Protein AF-A0A9E5YVX5-F1 (afdb_monomer_lite)

Sequence (293 aa):
MPQLGLFAGSRVVYAFWTSSELSGVKEMNTQAKPEKSDAITRHRTGGRAGRIQSKQDCDANSAVMTGVSGGTYTPLSQRDMARIHETALDVLENIGMADPVPRLLEAALEKGCTLSDKGRLLFPRALVEDCIAGTPKTTHHLSRDKSWDIELSGKRVYFDPGGEAVSTLDIGANTYRPSTLVDLYDFARLTDNLGHLDTFGKVVVPTDVPDLRAHDINTAYASLAGTRKHVGLGFMDFRYMDDALEMVHILAGGEKAYRDHPFCSSGGCPVVSPLTFGEDNTEVCIDAPRFHG

pLDDT: mean 81.84, std 25.99, range [19.09, 98.81]

Structure (mmCIF, N/CA/C/O backbone):
data_AF-A0A9E5YVX5-F1
#
_entry.id   AF-A0A9E5YVX5-F1
#
loop_
_atom_site.group_PDB
_atom_site.id
_atom_site.type_symbol
_atom_site.label_atom_id
_atom_site.label_alt_id
_atom_site.label_comp_id
_atom_site.label_asym_id
_atom_site.label_entity_id
_atom_site.label_seq_id
_atom_site.pdbx_PDB_ins_code
_atom_site.Cartn_x
_atom_site.Cartn_y
_atom_site.Cartn_z
_atom_site.occupancy
_atom_site.B_iso_or_equiv
_atom_site.auth_seq_id
_atom_site.auth_comp_id
_atom_site.auth_asym_id
_atom_site.auth_atom_id
_atom_site.pdbx_PDB_model_num
ATOM 1 N N . MET A 1 1 ? -20.941 12.510 -9.226 1.00 19.09 1 MET A N 1
ATOM 2 C CA . MET A 1 1 ? -20.549 12.553 -7.803 1.00 19.09 1 MET A CA 1
ATOM 3 C C . MET A 1 1 ? -19.876 11.231 -7.483 1.00 19.09 1 MET A C 1
ATOM 5 O O . MET A 1 1 ? -20.589 10.236 -7.425 1.00 19.09 1 MET A O 1
ATOM 9 N N . PRO A 1 2 ? -18.540 11.166 -7.398 1.00 21.61 2 PRO A N 1
ATOM 10 C CA . PRO A 1 2 ? -17.876 9.937 -6.998 1.00 21.61 2 PRO A CA 1
ATOM 11 C C . PRO A 1 2 ? -18.003 9.781 -5.478 1.00 21.61 2 PRO A C 1
ATOM 13 O O . PRO A 1 2 ? -17.755 10.721 -4.727 1.00 21.61 2 PRO A O 1
ATOM 16 N N . GLN A 1 3 ? -18.467 8.614 -5.034 1.00 20.52 3 GLN A N 1
ATOM 17 C CA . GLN A 1 3 ? -18.511 8.246 -3.623 1.00 20.52 3 GLN A CA 1
ATOM 18 C C . GLN A 1 3 ? -17.070 8.038 -3.136 1.00 20.52 3 GLN A C 1
ATOM 20 O O . GLN A 1 3 ? -16.369 7.185 -3.678 1.00 20.52 3 GLN A O 1
ATOM 25 N N . LEU A 1 4 ? -16.626 8.793 -2.124 1.00 22.00 4 LEU A N 1
ATOM 26 C CA . LEU A 1 4 ? -15.427 8.447 -1.356 1.00 22.00 4 LEU A CA 1
ATOM 27 C C . LEU A 1 4 ? -15.713 7.131 -0.613 1.00 22.00 4 LEU A C 1
ATOM 29 O O . LEU A 1 4 ? -16.347 7.118 0.443 1.00 22.00 4 LEU A O 1
ATOM 33 N N . GLY A 1 5 ? -15.311 6.011 -1.208 1.00 22.14 5 GLY A N 1
ATOM 34 C CA . GLY A 1 5 ? -15.207 4.731 -0.522 1.00 22.14 5 GLY A CA 1
ATOM 35 C C . GLY A 1 5 ? -13.835 4.646 0.130 1.00 22.14 5 GLY A C 1
ATOM 36 O O . GLY A 1 5 ? -12.833 4.576 -0.578 1.00 22.14 5 GLY A O 1
ATOM 37 N N . LEU A 1 6 ? -13.772 4.653 1.464 1.00 23.53 6 LEU A N 1
ATOM 38 C CA . LEU A 1 6 ? -12.582 4.189 2.174 1.00 23.53 6 LEU A CA 1
ATOM 39 C C . LEU A 1 6 ? -12.448 2.685 1.896 1.00 23.53 6 LEU A C 1
ATOM 41 O O . LEU A 1 6 ? -13.109 1.861 2.526 1.00 23.53 6 LEU A O 1
ATOM 45 N N . PHE A 1 7 ? -11.620 2.323 0.920 1.00 25.19 7 PHE A N 1
ATOM 46 C CA . PHE A 1 7 ? -11.255 0.935 0.672 1.00 25.19 7 PHE A CA 1
ATOM 47 C C . PHE A 1 7 ? -10.137 0.546 1.640 1.00 25.19 7 PHE A C 1
ATOM 49 O O . PHE A 1 7 ? -8.960 0.803 1.400 1.00 25.19 7 PHE A O 1
ATOM 56 N N . ALA A 1 8 ? -10.514 -0.072 2.761 1.00 24.83 8 ALA A N 1
ATOM 57 C CA . ALA A 1 8 ? -9.574 -0.823 3.580 1.00 24.83 8 ALA A CA 1
ATOM 58 C C . ALA A 1 8 ? -9.094 -2.033 2.763 1.00 24.83 8 ALA A C 1
ATOM 60 O O . ALA A 1 8 ? -9.899 -2.844 2.300 1.00 24.83 8 ALA A O 1
ATOM 61 N N . GLY A 1 9 ? -7.782 -2.092 2.532 1.00 28.11 9 GLY A N 1
ATOM 62 C CA . GLY A 1 9 ? -7.134 -3.061 1.661 1.00 28.11 9 GLY A CA 1
ATOM 63 C C . GLY A 1 9 ? -7.509 -4.513 1.958 1.00 28.11 9 GLY A C 1
ATOM 64 O O . GLY A 1 9 ? -7.725 -4.929 3.098 1.00 28.11 9 GLY A O 1
ATOM 65 N N . SER A 1 10 ? -7.556 -5.290 0.879 1.00 25.66 10 SER A N 1
ATOM 66 C CA . SER A 1 10 ? -7.527 -6.749 0.857 1.00 25.66 10 SER A CA 1
ATOM 67 C C . SER A 1 10 ? -6.533 -7.318 1.871 1.00 25.66 10 SER A C 1
ATOM 69 O O . SER A 1 10 ? -5.520 -6.697 2.175 1.00 25.66 10 SER A O 1
ATOM 71 N N . ARG A 1 11 ? -6.807 -8.535 2.364 1.00 24.36 11 ARG A N 1
ATOM 72 C CA . ARG A 1 11 ? -5.899 -9.341 3.199 1.00 24.36 11 ARG A CA 1
ATOM 73 C C . ARG A 1 11 ? -4.590 -9.655 2.453 1.00 24.36 11 ARG A C 1
ATOM 75 O O . ARG A 1 11 ? -4.365 -10.786 2.042 1.00 24.36 11 ARG A O 1
ATOM 82 N N . VAL A 1 12 ? -3.739 -8.656 2.281 1.00 28.70 12 VAL A N 1
ATOM 83 C CA . VAL A 1 12 ? -2.342 -8.774 1.888 1.00 28.70 12 VAL A CA 1
ATOM 84 C C . VAL A 1 12 ? -1.567 -8.518 3.168 1.00 28.70 12 VAL A C 1
ATOM 86 O O . VAL A 1 12 ? -1.520 -7.403 3.683 1.00 28.70 12 VAL A O 1
ATOM 89 N N . VAL A 1 13 ? -1.043 -9.588 3.756 1.00 23.39 13 VAL A N 1
ATOM 90 C CA . VAL A 1 13 ? -0.113 -9.465 4.876 1.00 23.39 13 VAL A CA 1
ATOM 91 C C . VAL A 1 13 ? 1.223 -9.048 4.272 1.00 23.39 13 VAL A C 1
ATOM 93 O O . VAL A 1 13 ? 1.969 -9.897 3.796 1.00 23.39 13 VAL A O 1
ATOM 96 N N . TYR A 1 14 ? 1.521 -7.749 4.282 1.00 25.89 14 TYR A N 1
ATOM 97 C CA . TYR A 1 14 ? 2.887 -7.276 4.081 1.00 25.89 14 TYR A CA 1
ATOM 98 C C . TYR A 1 14 ? 3.702 -7.655 5.320 1.00 25.89 14 TYR A C 1
ATOM 100 O O . TYR A 1 14 ? 3.587 -7.037 6.380 1.00 25.89 14 TYR A O 1
ATOM 108 N N . ALA A 1 15 ? 4.498 -8.716 5.213 1.00 21.67 15 ALA A N 1
ATOM 109 C CA . ALA A 1 15 ? 5.495 -9.039 6.220 1.00 21.67 15 ALA A CA 1
ATOM 110 C C . ALA A 1 15 ? 6.710 -8.121 6.013 1.00 21.67 15 ALA A C 1
ATOM 112 O O . ALA A 1 15 ? 7.592 -8.416 5.213 1.00 21.67 15 ALA A O 1
ATOM 113 N N . PHE A 1 16 ? 6.755 -6.993 6.725 1.00 21.88 16 PHE A N 1
ATOM 114 C CA . PHE A 1 16 ? 7.958 -6.166 6.801 1.00 21.88 16 PHE A CA 1
ATOM 115 C C . PHE A 1 16 ? 8.970 -6.833 7.735 1.00 21.88 16 PHE A C 1
ATOM 117 O O . PHE A 1 16 ? 8.720 -6.992 8.930 1.00 21.88 16 PHE A O 1
ATOM 124 N N . TRP A 1 17 ? 10.120 -7.231 7.192 1.00 19.39 17 TRP A N 1
ATOM 125 C CA . TRP A 1 17 ? 11.250 -7.708 7.982 1.00 19.39 17 TRP A CA 1
ATOM 126 C C . TRP A 1 17 ? 12.152 -6.515 8.311 1.00 19.39 17 TRP A C 1
ATOM 128 O O . TRP A 1 17 ? 12.920 -6.051 7.469 1.00 19.39 17 TRP A O 1
ATOM 138 N N . THR A 1 18 ? 12.048 -5.972 9.526 1.00 21.78 18 THR A N 1
ATOM 139 C CA . THR A 1 18 ? 13.030 -4.998 10.018 1.00 21.78 18 THR A CA 1
ATOM 140 C C . THR A 1 18 ? 14.312 -5.751 10.356 1.00 21.78 18 THR A C 1
ATOM 142 O O . THR A 1 18 ? 14.346 -6.528 11.309 1.00 21.78 18 THR A O 1
ATOM 145 N N . SER A 1 19 ? 15.363 -5.542 9.562 1.00 21.69 19 SER A N 1
ATOM 146 C CA . SER A 1 19 ? 16.683 -6.129 9.791 1.00 21.69 19 SER A CA 1
ATOM 147 C C . SER A 1 19 ? 17.336 -5.531 11.042 1.00 21.69 19 SER A C 1
ATOM 149 O O . SER A 1 19 ? 18.121 -4.588 10.965 1.00 21.69 19 SER A O 1
ATOM 151 N N . SER A 1 20 ? 17.065 -6.121 12.199 1.00 26.39 20 SER A N 1
ATOM 152 C CA . SER A 1 20 ? 17.985 -6.112 13.332 1.00 26.39 20 SER A CA 1
ATOM 153 C C . SER A 1 20 ? 18.149 -7.555 13.787 1.00 26.39 20 SER A C 1
ATOM 155 O O . SER A 1 20 ? 17.158 -8.176 14.149 1.00 26.39 20 SER A O 1
ATOM 157 N N . GLU A 1 21 ? 19.392 -8.045 13.779 1.00 29.61 21 GLU A N 1
ATOM 158 C CA . GLU A 1 21 ? 19.837 -9.382 14.221 1.00 29.61 21 GLU A CA 1
ATOM 159 C C . GLU A 1 21 ? 19.948 -10.473 13.138 1.00 29.61 21 GLU A C 1
ATOM 161 O O . GLU A 1 21 ? 19.198 -11.441 13.099 1.00 29.61 21 GLU A O 1
ATOM 166 N N . LEU A 1 22 ? 21.006 -10.384 12.325 1.00 28.03 22 LEU A N 1
ATOM 167 C CA . LEU A 1 22 ? 21.687 -11.564 11.776 1.00 28.03 22 LEU A CA 1
ATOM 168 C C . LEU A 1 22 ? 23.208 -11.374 11.879 1.00 28.03 22 LEU A C 1
ATOM 170 O O . LEU A 1 22 ? 23.898 -11.102 10.899 1.00 28.03 22 LEU A O 1
ATOM 174 N N . SER A 1 23 ? 23.749 -11.507 13.091 1.00 26.20 23 SER A N 1
ATOM 175 C CA . SER A 1 23 ? 25.177 -11.742 13.311 1.00 26.20 23 SER A CA 1
ATOM 176 C C . SER A 1 23 ? 25.399 -13.232 13.572 1.00 26.20 23 SER A C 1
ATOM 178 O O . SER A 1 23 ? 25.148 -13.740 14.660 1.00 26.20 23 SER A O 1
ATOM 180 N N . GLY A 1 24 ? 25.885 -13.951 12.560 1.00 31.00 24 GLY A N 1
ATOM 181 C CA . GLY A 1 24 ? 26.418 -15.299 12.760 1.00 31.00 24 GLY A CA 1
ATOM 182 C C . GLY A 1 24 ? 26.095 -16.285 11.651 1.00 31.00 24 GLY A C 1
ATOM 183 O O . GLY A 1 24 ? 25.289 -17.188 11.845 1.00 31.00 24 GLY A O 1
ATOM 184 N N . VAL A 1 25 ? 26.805 -16.192 10.527 1.00 28.84 25 VAL A N 1
ATOM 185 C CA . VAL A 1 25 ? 26.984 -17.344 9.636 1.00 28.84 25 VAL A CA 1
ATOM 186 C C . VAL A 1 25 ? 28.482 -17.534 9.423 1.00 28.84 25 VAL A C 1
ATOM 188 O O . VAL A 1 25 ? 29.164 -16.665 8.887 1.00 28.84 25 VAL A O 1
ATOM 191 N N . LYS A 1 26 ? 29.000 -18.656 9.937 1.00 27.27 26 LYS A N 1
ATOM 192 C CA . LYS A 1 26 ? 30.384 -19.108 9.753 1.00 27.27 26 LYS A CA 1
ATOM 193 C C . LYS A 1 26 ? 30.562 -19.691 8.352 1.00 27.27 26 LYS A C 1
ATOM 195 O O . LYS A 1 26 ? 29.702 -20.416 7.861 1.00 27.27 26 LYS A O 1
ATOM 200 N N . GLU A 1 27 ? 31.715 -19.381 7.774 1.00 27.88 27 GLU A N 1
ATOM 201 C CA . GLU A 1 27 ? 32.210 -19.828 6.474 1.00 27.88 27 GLU A CA 1
ATOM 202 C C . GLU A 1 27 ? 32.173 -21.353 6.308 1.00 27.88 27 GLU A C 1
ATOM 204 O O . GLU A 1 27 ? 32.596 -22.105 7.189 1.00 27.88 27 GLU A O 1
ATOM 209 N N . MET A 1 28 ? 31.760 -21.805 5.122 1.00 26.36 28 MET A N 1
ATOM 210 C CA . MET A 1 28 ? 32.016 -23.160 4.646 1.00 26.36 28 MET A CA 1
ATOM 211 C C . MET A 1 28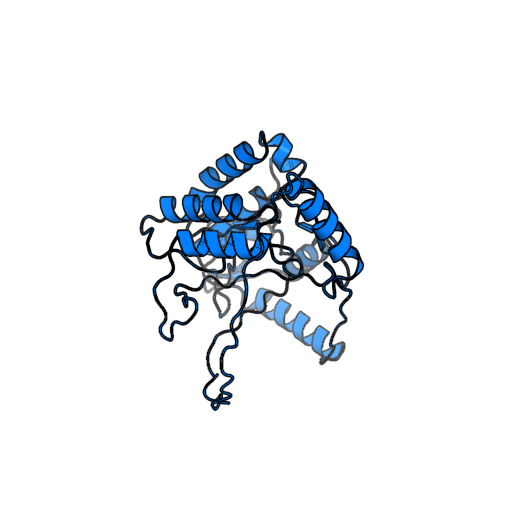 ? 32.733 -23.064 3.300 1.00 26.36 28 MET A C 1
ATOM 213 O O . MET A 1 28 ? 32.173 -22.652 2.289 1.00 26.36 28 MET A O 1
ATOM 217 N N . ASN A 1 29 ? 34.025 -23.375 3.341 1.00 26.88 29 ASN A N 1
ATOM 218 C CA . ASN A 1 29 ? 34.953 -23.334 2.223 1.00 26.88 29 ASN A CA 1
ATOM 219 C C . ASN A 1 29 ? 34.848 -24.648 1.436 1.00 26.88 29 ASN A C 1
ATOM 221 O O . ASN A 1 29 ? 34.918 -25.729 2.026 1.00 26.88 29 ASN A O 1
ATOM 225 N N . THR A 1 30 ? 34.705 -24.597 0.113 1.00 32.03 30 THR A N 1
ATOM 226 C CA . THR A 1 30 ? 34.955 -25.776 -0.728 1.00 32.03 30 THR A CA 1
ATOM 227 C C . THR A 1 30 ? 35.516 -25.345 -2.075 1.00 32.03 30 THR A C 1
ATOM 229 O O . THR A 1 30 ? 34.842 -24.736 -2.899 1.00 32.03 30 THR A O 1
ATOM 232 N N . GLN A 1 31 ? 36.796 -25.655 -2.271 1.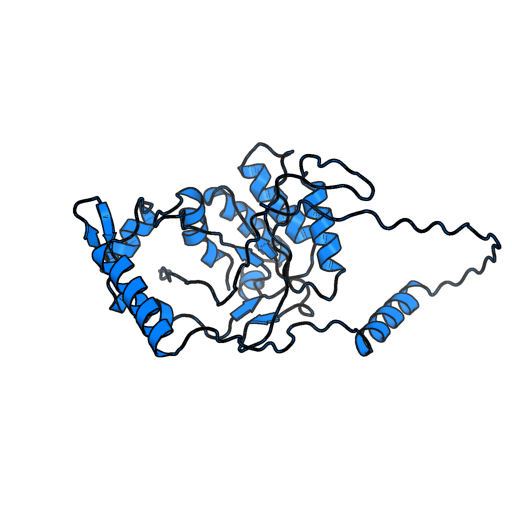00 24.47 31 GLN A N 1
ATOM 233 C CA . GLN A 1 31 ? 37.507 -25.512 -3.534 1.00 24.47 31 GLN A CA 1
ATOM 234 C C . GLN A 1 31 ? 37.087 -26.623 -4.503 1.00 24.47 31 GLN A C 1
ATOM 236 O O . GLN A 1 31 ? 37.127 -27.799 -4.144 1.00 24.47 31 GLN A O 1
ATOM 241 N N . ALA A 1 32 ? 36.805 -26.269 -5.757 1.00 29.42 32 ALA A N 1
ATOM 242 C CA . ALA A 1 32 ? 36.850 -27.199 -6.882 1.00 29.42 32 ALA A CA 1
ATOM 243 C C . ALA A 1 32 ? 37.537 -26.526 -8.085 1.00 29.42 32 ALA A C 1
ATOM 245 O O . ALA A 1 32 ? 37.240 -25.385 -8.433 1.00 29.42 32 ALA A O 1
ATOM 246 N N . LYS A 1 33 ? 38.522 -27.230 -8.658 1.00 29.02 33 LYS A N 1
ATOM 247 C CA . LYS A 1 33 ? 39.377 -26.821 -9.789 1.00 29.02 33 LYS A CA 1
ATOM 248 C C . LYS A 1 33 ? 38.624 -26.872 -11.135 1.00 29.02 33 LYS A C 1
ATOM 250 O O . LYS A 1 33 ? 37.672 -27.638 -11.243 1.00 29.02 33 LYS A O 1
ATOM 255 N N . PRO A 1 34 ? 39.077 -26.139 -12.174 1.00 28.97 34 PRO A N 1
ATOM 256 C CA . PRO A 1 34 ? 38.427 -26.131 -13.481 1.00 28.97 34 PRO A CA 1
ATOM 257 C C . PRO A 1 34 ? 38.975 -27.229 -14.409 1.00 28.97 34 PRO A C 1
ATOM 259 O O . PRO A 1 34 ? 40.187 -27.442 -14.473 1.00 28.97 34 PRO A O 1
ATOM 262 N N . GLU A 1 35 ? 38.097 -27.854 -15.194 1.00 27.44 35 GLU A N 1
ATOM 263 C CA . GLU A 1 35 ? 38.457 -28.632 -16.389 1.00 27.44 35 GLU A CA 1
ATOM 264 C C . GLU A 1 35 ? 38.043 -27.882 -17.667 1.00 27.44 35 GLU A C 1
ATOM 266 O O . GLU A 1 35 ? 37.037 -27.173 -17.704 1.00 27.44 35 GLU A O 1
ATOM 271 N N . LYS A 1 36 ? 38.879 -28.003 -18.705 1.00 27.23 36 LYS A N 1
ATOM 272 C CA . LYS A 1 36 ? 38.753 -27.384 -20.037 1.00 27.23 36 LYS A CA 1
ATOM 273 C C . LYS A 1 36 ? 38.253 -28.396 -21.083 1.00 27.23 36 LYS A C 1
ATOM 275 O O . LYS A 1 36 ? 38.370 -29.598 -20.873 1.00 27.23 36 LYS A O 1
ATOM 280 N N . SER A 1 37 ? 37.910 -27.847 -22.258 1.00 26.80 37 SER A N 1
ATOM 281 C CA . SER A 1 37 ? 37.695 -28.457 -23.597 1.00 26.80 37 SER A CA 1
ATOM 282 C C . SER A 1 37 ? 36.215 -28.617 -23.979 1.00 26.80 37 SER A C 1
ATOM 284 O O . SER A 1 37 ? 35.388 -28.900 -23.124 1.00 26.80 37 SER A O 1
ATOM 286 N N . ASP A 1 38 ? 35.756 -28.417 -25.216 1.00 27.92 38 ASP A N 1
ATOM 287 C CA . ASP A 1 38 ? 36.354 -27.912 -26.458 1.00 27.92 38 ASP A CA 1
ATOM 288 C C . ASP A 1 38 ? 35.229 -27.336 -27.343 1.00 27.92 38 ASP A C 1
ATOM 290 O O . ASP A 1 38 ? 34.051 -27.670 -27.196 1.00 27.92 38 ASP A O 1
ATOM 294 N N . ALA A 1 39 ? 35.594 -26.451 -28.270 1.00 32.28 39 ALA A N 1
ATOM 295 C CA . ALA A 1 39 ? 34.682 -25.794 -29.200 1.00 32.28 39 ALA A CA 1
ATOM 296 C C . ALA A 1 39 ? 34.162 -26.740 -30.300 1.00 32.28 39 ALA A C 1
ATOM 298 O O . ALA A 1 39 ? 34.948 -27.393 -30.982 1.00 32.28 39 ALA A O 1
ATOM 299 N N . ILE A 1 40 ? 32.847 -26.714 -30.566 1.00 31.08 40 ILE A N 1
ATOM 300 C CA . ILE A 1 40 ? 32.258 -27.183 -31.832 1.00 31.08 40 ILE A CA 1
ATOM 301 C C . ILE A 1 40 ? 31.212 -26.171 -32.315 1.00 31.08 40 ILE A C 1
ATOM 303 O O . ILE A 1 40 ? 30.155 -25.979 -31.714 1.00 31.08 40 ILE A O 1
ATOM 307 N N . THR A 1 41 ? 31.504 -25.540 -33.448 1.00 36.75 41 THR A N 1
ATOM 308 C CA . THR A 1 41 ? 30.610 -24.686 -34.234 1.00 36.75 41 THR A CA 1
ATOM 309 C C . THR A 1 41 ? 29.521 -25.510 -34.924 1.00 36.75 41 THR A C 1
ATOM 311 O O . THR A 1 41 ? 29.816 -26.412 -35.705 1.00 36.75 41 THR A O 1
ATOM 314 N N . ARG A 1 42 ? 28.244 -25.151 -34.726 1.00 32.59 42 ARG A N 1
ATOM 315 C CA . ARG A 1 42 ? 27.145 -25.498 -35.648 1.00 32.59 42 ARG A CA 1
ATOM 316 C C . ARG A 1 42 ? 26.157 -24.339 -35.773 1.00 32.59 42 ARG A C 1
ATOM 318 O O . ARG A 1 42 ? 25.423 -24.020 -34.843 1.00 32.59 42 ARG A O 1
ATOM 325 N N . HIS A 1 43 ? 26.119 -23.741 -36.959 1.00 40.06 43 HIS A N 1
ATOM 326 C CA . HIS A 1 43 ? 25.080 -22.805 -37.380 1.00 40.06 43 HIS A CA 1
ATOM 327 C C . HIS A 1 43 ? 23.739 -23.558 -37.498 1.00 40.06 43 HIS A C 1
ATOM 329 O O . HIS A 1 43 ? 23.610 -24.450 -38.334 1.00 40.06 43 HIS A O 1
ATOM 335 N N . ARG A 1 44 ? 22.731 -23.210 -36.685 1.00 43.12 44 ARG A N 1
ATOM 336 C CA . ARG A 1 44 ? 21.320 -23.581 -36.915 1.00 43.12 44 ARG A CA 1
ATOM 337 C C . ARG A 1 44 ? 20.422 -22.366 -36.704 1.00 43.12 44 ARG A C 1
ATOM 339 O O . ARG A 1 44 ? 20.168 -21.928 -35.584 1.00 43.12 44 ARG A O 1
ATOM 346 N N . THR A 1 45 ? 19.924 -21.834 -37.812 1.00 44.53 45 THR A N 1
ATOM 347 C CA . THR A 1 45 ? 18.773 -20.935 -37.883 1.00 44.53 45 THR A CA 1
ATOM 348 C C . THR A 1 45 ? 17.532 -21.704 -37.414 1.00 44.53 45 THR A C 1
ATOM 350 O O . THR A 1 45 ? 17.017 -22.574 -38.103 1.00 44.53 45 THR A O 1
ATOM 353 N N . GLY A 1 46 ? 17.107 -21.445 -36.177 1.00 50.56 46 GLY A N 1
ATOM 354 C CA . GLY A 1 46 ? 15.956 -22.105 -35.535 1.00 50.56 46 GLY A CA 1
ATOM 355 C C . GLY A 1 46 ? 15.797 -21.808 -34.036 1.00 50.56 46 GLY A C 1
ATOM 356 O O . GLY A 1 46 ? 14.793 -22.169 -33.428 1.00 50.56 46 GLY A O 1
ATOM 357 N N . GLY A 1 47 ? 16.763 -21.109 -33.426 1.00 55.78 47 GLY A N 1
ATOM 358 C CA . GLY A 1 47 ? 16.845 -20.939 -31.972 1.00 55.78 47 GLY A CA 1
ATOM 359 C C . GLY A 1 47 ? 15.726 -20.129 -31.312 1.00 55.78 47 GLY A C 1
ATOM 360 O O . GLY A 1 47 ? 15.524 -20.287 -30.115 1.00 55.78 47 GLY A O 1
ATOM 361 N N . ARG A 1 48 ? 14.980 -19.280 -32.036 1.00 54.78 48 ARG A N 1
ATOM 362 C CA . ARG A 1 48 ? 13.892 -18.497 -31.417 1.00 54.78 48 ARG A CA 1
ATOM 363 C C . ARG A 1 48 ? 12.644 -19.346 -31.185 1.00 54.78 48 ARG A C 1
ATOM 365 O O . ARG A 1 48 ? 12.151 -19.369 -30.067 1.00 54.78 48 ARG A O 1
ATOM 372 N N . ALA A 1 49 ? 12.198 -20.088 -32.198 1.00 55.06 49 ALA A N 1
ATOM 373 C CA . ALA A 1 49 ? 11.074 -21.015 -32.067 1.00 55.06 49 ALA A CA 1
ATOM 374 C C . ALA A 1 49 ? 11.403 -22.155 -31.088 1.00 55.06 49 ALA A C 1
ATOM 376 O O . ALA A 1 49 ? 10.604 -22.449 -30.209 1.00 55.06 49 ALA A O 1
ATOM 377 N N . GLY A 1 50 ? 12.624 -22.703 -31.153 1.00 50.62 50 GLY A N 1
ATOM 378 C CA . GLY A 1 50 ? 13.082 -23.725 -30.205 1.00 50.62 50 GLY A CA 1
ATOM 379 C C . GLY A 1 50 ? 13.166 -23.239 -28.753 1.00 50.62 50 GLY A C 1
ATOM 380 O O . GLY A 1 50 ? 12.831 -24.000 -27.855 1.00 50.62 50 GLY A O 1
ATOM 381 N N . ARG A 1 51 ? 13.543 -21.971 -28.508 1.00 57.62 51 ARG A N 1
ATOM 382 C CA . ARG A 1 51 ? 13.528 -21.367 -27.158 1.00 57.62 51 ARG A CA 1
ATOM 383 C C . ARG A 1 51 ? 12.123 -21.066 -26.640 1.00 57.62 51 ARG A C 1
ATOM 385 O O . ARG A 1 51 ? 11.922 -21.076 -25.433 1.00 57.62 51 ARG A O 1
ATOM 392 N N . ILE A 1 52 ? 11.181 -20.752 -27.530 1.00 53.47 52 ILE A N 1
ATOM 393 C CA . ILE A 1 52 ? 9.770 -20.549 -27.168 1.00 53.47 52 ILE A CA 1
ATOM 394 C C . ILE A 1 52 ? 9.145 -21.898 -26.792 1.00 53.47 52 ILE A C 1
ATOM 396 O O . ILE A 1 52 ? 8.541 -21.998 -25.731 1.00 53.47 52 ILE A O 1
ATOM 400 N N . GLN A 1 53 ? 9.391 -22.942 -27.590 1.00 41.62 53 GLN A N 1
ATOM 401 C CA . GLN A 1 53 ? 8.938 -24.306 -27.306 1.00 41.62 53 GLN A CA 1
ATOM 402 C C . GLN A 1 53 ? 9.551 -24.844 -26.003 1.00 41.62 53 GLN A C 1
ATOM 404 O O . GLN A 1 53 ? 8.832 -25.333 -25.144 1.00 41.62 53 GLN A O 1
ATOM 409 N N . SER A 1 54 ? 10.861 -24.661 -25.789 1.00 48.75 54 SER A N 1
ATOM 410 C CA . SER A 1 54 ? 11.517 -25.103 -24.551 1.00 48.75 54 SER A CA 1
ATOM 411 C C . SER A 1 54 ? 11.077 -24.316 -23.313 1.00 48.75 54 SER A C 1
ATOM 413 O O . SER A 1 54 ? 11.188 -24.837 -22.210 1.00 48.75 54 SER A O 1
ATOM 415 N N . LYS A 1 55 ? 10.610 -23.066 -23.480 1.00 48.50 55 LYS A N 1
ATOM 416 C CA . LYS A 1 55 ? 9.977 -22.290 -22.401 1.00 48.50 55 LYS A CA 1
ATOM 417 C C . LYS A 1 55 ? 8.574 -22.808 -22.068 1.00 48.50 55 LYS A C 1
ATOM 419 O O . LYS A 1 55 ? 8.202 -22.806 -20.909 1.00 48.50 55 LYS A O 1
ATOM 424 N N . GLN A 1 56 ? 7.816 -23.271 -23.060 1.00 43.28 56 GLN A N 1
ATOM 425 C CA . GLN A 1 56 ? 6.504 -23.883 -22.826 1.00 43.28 56 GLN A CA 1
ATOM 426 C C . GLN A 1 56 ? 6.624 -25.285 -22.209 1.00 43.28 56 GLN A C 1
ATOM 428 O O . GLN A 1 56 ? 5.830 -25.647 -21.348 1.00 43.28 56 GLN A O 1
ATOM 433 N N . ASP A 1 57 ? 7.649 -26.055 -22.585 1.00 37.22 57 ASP A N 1
ATOM 434 C CA . ASP A 1 57 ? 7.871 -27.398 -22.036 1.00 37.22 57 ASP A CA 1
ATOM 435 C C . ASP A 1 57 ? 8.438 -27.378 -20.600 1.00 37.22 57 ASP A C 1
ATOM 437 O O . ASP A 1 57 ? 8.239 -28.338 -19.854 1.00 37.22 57 ASP A O 1
ATOM 441 N N . CYS A 1 58 ? 9.105 -26.296 -20.164 1.00 42.41 58 CYS A N 1
ATOM 442 C CA . CYS A 1 58 ? 9.533 -26.162 -18.764 1.00 42.41 58 CYS A CA 1
ATOM 443 C C . CYS A 1 58 ? 8.394 -25.795 -17.795 1.00 42.41 58 CYS A C 1
ATOM 445 O O . CYS A 1 58 ? 8.544 -26.023 -16.595 1.00 42.41 58 CYS A O 1
ATOM 447 N N . ASP A 1 59 ? 7.248 -25.320 -18.295 1.00 50.84 59 ASP A N 1
ATOM 448 C CA . ASP A 1 59 ? 6.081 -24.996 -17.461 1.00 50.84 59 ASP A CA 1
ATOM 449 C C . ASP A 1 59 ? 5.350 -26.252 -16.956 1.00 50.84 59 ASP A C 1
ATOM 451 O O . ASP A 1 59 ? 4.792 -26.247 -15.861 1.00 50.84 59 ASP A O 1
ATOM 455 N N . ALA A 1 60 ? 5.406 -27.370 -17.689 1.00 45.66 60 ALA A N 1
ATOM 456 C CA . ALA A 1 60 ? 4.717 -28.609 -17.305 1.00 45.66 60 ALA A CA 1
ATOM 457 C C . ALA A 1 60 ? 5.358 -29.341 -16.107 1.00 45.66 60 ALA A C 1
ATOM 459 O O . ALA A 1 60 ? 4.739 -30.235 -15.532 1.00 45.66 60 ALA A O 1
ATOM 460 N N . ASN A 1 61 ? 6.589 -28.978 -15.733 1.00 47.50 61 ASN A N 1
ATOM 461 C CA . ASN A 1 61 ? 7.344 -29.602 -14.641 1.00 47.50 61 ASN A CA 1
ATOM 462 C C . ASN A 1 61 ? 7.975 -28.557 -13.704 1.00 47.50 61 ASN A C 1
ATOM 464 O O . ASN A 1 61 ? 8.981 -28.821 -13.041 1.00 47.50 61 ASN A O 1
ATOM 468 N N . SER A 1 62 ? 7.411 -27.346 -13.684 1.00 56.38 62 SER A N 1
ATOM 469 C CA . SER A 1 62 ? 7.860 -26.286 -12.793 1.00 56.38 62 SER A CA 1
ATOM 470 C C . SER A 1 62 ? 7.578 -26.690 -11.345 1.00 56.38 62 SER A C 1
ATOM 472 O O . SER A 1 62 ? 6.432 -26.883 -10.947 1.00 56.38 62 SER A O 1
ATOM 474 N N . ALA A 1 63 ? 8.626 -26.771 -10.522 1.00 61.94 63 ALA A N 1
ATOM 475 C CA . ALA A 1 63 ? 8.497 -26.930 -9.069 1.00 61.94 63 ALA A CA 1
ATOM 476 C C . ALA A 1 63 ? 7.815 -25.719 -8.390 1.00 61.94 63 ALA A C 1
ATOM 478 O O . ALA A 1 63 ? 7.610 -25.713 -7.179 1.00 61.94 63 ALA A O 1
ATOM 479 N N . VAL A 1 64 ? 7.498 -24.685 -9.170 1.00 63.72 64 VAL A N 1
ATOM 480 C CA . VAL A 1 64 ? 6.952 -23.402 -8.753 1.00 63.72 64 VAL A CA 1
ATOM 481 C C . VAL A 1 64 ? 5.612 -23.187 -9.449 1.00 63.72 64 VAL A C 1
ATOM 483 O O . VAL A 1 64 ? 5.552 -23.143 -10.677 1.00 63.72 64 VAL A O 1
ATOM 486 N N . MET A 1 65 ? 4.559 -22.997 -8.658 1.00 70.88 65 MET A N 1
ATOM 487 C CA . MET A 1 65 ? 3.213 -22.695 -9.141 1.00 70.88 65 MET A CA 1
ATOM 488 C C . MET A 1 65 ? 2.747 -21.371 -8.537 1.00 70.88 65 MET A C 1
ATOM 490 O O . MET A 1 65 ? 2.979 -21.118 -7.356 1.00 70.88 65 MET A O 1
ATOM 494 N N . THR A 1 66 ? 2.077 -20.544 -9.332 1.00 82.25 66 THR A N 1
ATOM 495 C CA . THR A 1 66 ? 1.441 -19.310 -8.860 1.00 82.25 66 THR A CA 1
ATOM 496 C C . THR A 1 66 ? 0.173 -19.644 -8.070 1.00 82.25 66 THR A C 1
ATOM 498 O O . THR A 1 66 ? -0.529 -20.618 -8.365 1.00 82.25 66 THR A O 1
ATOM 501 N N . GLY A 1 67 ? -0.137 -18.863 -7.031 1.00 83.25 67 GLY A N 1
ATOM 502 C CA . GLY A 1 67 ? -1.390 -19.019 -6.284 1.00 83.25 67 GLY A CA 1
ATOM 503 C C . GLY A 1 67 ? -1.550 -20.368 -5.573 1.00 83.25 67 GLY A C 1
ATOM 504 O O . GLY A 1 67 ? -2.668 -20.900 -5.530 1.00 83.25 67 GLY A O 1
ATOM 505 N N . VAL A 1 68 ? -0.458 -20.936 -5.041 1.00 87.06 68 VAL A N 1
ATOM 506 C CA . VAL A 1 68 ? -0.495 -22.189 -4.266 1.00 87.06 68 VAL A CA 1
ATOM 507 C C . VAL A 1 68 ? -1.475 -22.072 -3.103 1.00 87.06 68 VAL A C 1
ATOM 509 O O . VAL A 1 68 ? -1.569 -21.036 -2.444 1.00 87.06 68 VAL A O 1
ATOM 512 N N . SER A 1 69 ? -2.226 -23.141 -2.835 1.00 88.50 69 SER A N 1
ATOM 513 C CA . SER A 1 69 ? -3.129 -23.151 -1.686 1.00 88.50 69 SER A CA 1
ATOM 514 C C . SER A 1 69 ? -2.317 -23.240 -0.400 1.00 88.50 69 SER A C 1
ATOM 516 O O . SER A 1 69 ? -1.689 -24.260 -0.121 1.00 88.50 69 SER A O 1
ATOM 518 N N . GLY A 1 70 ? -2.377 -22.188 0.404 1.00 87.69 70 GLY A N 1
ATOM 519 C CA . GLY A 1 70 ? -1.829 -22.166 1.748 1.00 87.69 70 GLY A CA 1
ATOM 520 C C . GLY A 1 70 ? -2.754 -22.809 2.783 1.00 87.69 70 GLY A C 1
ATOM 521 O O . GLY A 1 70 ? -3.825 -23.354 2.493 1.00 87.69 70 GLY A O 1
ATOM 522 N N . GLY A 1 71 ? -2.326 -22.695 4.037 1.00 87.31 71 GLY A N 1
ATOM 523 C CA . GLY A 1 71 ? -3.111 -22.999 5.226 1.00 87.31 71 GLY A CA 1
ATOM 524 C C . GLY A 1 71 ? -3.143 -21.801 6.169 1.00 87.31 71 GLY A C 1
ATOM 525 O O . GLY A 1 71 ? -2.550 -20.760 5.901 1.00 87.31 71 GLY A O 1
ATOM 526 N N . THR A 1 72 ? -3.832 -21.950 7.294 1.00 86.06 72 THR A N 1
ATOM 527 C CA . THR A 1 72 ? -3.844 -20.934 8.349 1.00 86.06 72 THR A CA 1
ATOM 528 C C . THR A 1 72 ? -3.205 -21.539 9.584 1.00 86.06 72 THR A C 1
ATOM 530 O O . THR A 1 72 ? -3.714 -22.523 10.116 1.00 86.06 72 THR A O 1
ATOM 533 N N . TYR A 1 73 ? -2.093 -20.965 10.036 1.00 92.25 73 TYR A N 1
ATOM 534 C CA . TYR A 1 73 ? -1.568 -21.256 11.364 1.00 92.25 73 TYR A CA 1
ATOM 535 C C . TYR A 1 73 ? -2.415 -20.496 12.390 1.00 92.25 73 TYR A C 1
ATOM 537 O O . TYR A 1 73 ? -2.557 -19.279 12.292 1.00 92.25 73 TYR A O 1
ATOM 545 N N . THR A 1 74 ? -3.017 -21.208 13.343 1.00 92.56 74 THR A N 1
ATOM 546 C CA . THR A 1 74 ? -3.975 -20.645 14.310 1.00 92.56 74 THR A CA 1
ATOM 547 C C . THR A 1 74 ? -3.425 -20.730 15.738 1.00 92.56 74 THR A C 1
ATOM 549 O O . THR A 1 74 ? -3.848 -21.602 16.499 1.00 92.56 74 THR A O 1
ATOM 552 N N . PRO A 1 75 ? -2.471 -19.860 16.125 1.00 96.25 75 PRO A N 1
ATOM 553 C CA . PRO A 1 75 ? -1.883 -19.883 17.466 1.00 96.25 75 PRO A CA 1
ATOM 554 C C . PRO A 1 75 ? -2.815 -19.317 18.551 1.00 96.25 75 PRO A C 1
ATOM 556 O O . PRO A 1 75 ? -2.554 -19.505 19.734 1.00 96.25 75 PRO A O 1
ATOM 559 N N . LEU A 1 76 ? -3.886 -18.616 18.163 1.00 97.25 76 LEU A N 1
ATOM 560 C CA . LEU A 1 76 ? -4.830 -17.963 19.070 1.00 97.25 76 LEU A CA 1
ATOM 561 C C . LEU A 1 76 ? -6.170 -18.697 19.100 1.00 97.25 76 LEU A C 1
ATOM 563 O O . LEU A 1 76 ? -6.661 -19.172 18.073 1.00 97.25 76 LEU A O 1
ATOM 567 N N . SER A 1 77 ? -6.791 -18.743 20.280 1.00 97.44 77 SER A N 1
ATOM 568 C CA . SER A 1 77 ? -8.153 -19.255 20.423 1.00 97.44 77 SER A CA 1
ATOM 569 C C . SER A 1 77 ? -9.181 -18.267 19.853 1.00 97.44 77 SER A C 1
ATOM 571 O O . SER A 1 77 ? -8.924 -17.067 19.753 1.00 97.44 77 SER A O 1
ATOM 573 N N . GLN A 1 78 ? -10.392 -18.744 19.544 1.00 97.06 78 GLN A N 1
ATOM 574 C CA . GLN A 1 78 ? -11.504 -17.869 19.132 1.00 97.06 78 GLN A CA 1
ATOM 575 C C . GLN A 1 78 ? -11.815 -16.794 20.184 1.00 97.06 78 GLN A C 1
ATOM 577 O O . GLN A 1 78 ? -12.118 -15.654 19.843 1.00 97.06 78 GLN A O 1
ATOM 582 N N . ARG A 1 79 ? -11.676 -17.139 21.471 1.00 98.06 79 ARG A N 1
ATOM 583 C CA . ARG A 1 79 ? -11.851 -16.197 22.580 1.00 98.06 79 ARG A CA 1
ATOM 584 C C . ARG A 1 79 ? -10.797 -15.092 22.550 1.00 98.06 79 ARG A C 1
ATOM 586 O O . ARG A 1 79 ? -11.138 -13.937 22.783 1.00 98.06 79 ARG A O 1
ATOM 593 N N . ASP A 1 80 ? -9.538 -15.428 22.284 1.00 98.25 80 ASP A N 1
ATOM 594 C CA . ASP A 1 80 ? -8.462 -14.432 22.236 1.00 98.25 80 ASP A CA 1
ATOM 595 C C . ASP A 1 80 ? -8.599 -13.526 21.014 1.00 98.25 80 ASP A C 1
ATOM 597 O O . ASP A 1 80 ? -8.444 -12.315 21.141 1.00 98.25 80 ASP A O 1
ATOM 601 N N . MET A 1 81 ? -8.986 -14.080 19.861 1.00 97.88 81 MET A N 1
ATOM 602 C CA . MET A 1 81 ? -9.282 -13.277 18.671 1.00 97.88 81 MET A CA 1
ATOM 603 C C . MET A 1 81 ? -10.434 -12.294 18.912 1.00 97.88 81 MET A C 1
ATOM 605 O O . MET A 1 81 ? -10.296 -11.120 18.579 1.00 97.88 81 MET A O 1
ATOM 609 N N . ALA A 1 82 ? -11.527 -12.734 19.548 1.00 97.88 82 ALA A N 1
ATOM 610 C CA . ALA A 1 82 ? -12.637 -11.851 19.910 1.00 97.88 82 ALA A CA 1
ATOM 611 C C . ALA A 1 82 ? -12.184 -10.731 20.861 1.00 97.88 82 ALA A C 1
ATOM 613 O O . ALA A 1 82 ? -12.502 -9.569 20.644 1.00 97.88 82 ALA A O 1
ATOM 614 N N . ARG A 1 83 ? -11.366 -11.051 21.874 1.00 98.50 83 ARG A N 1
ATOM 615 C CA . ARG A 1 83 ? -10.815 -10.042 22.795 1.00 98.50 83 ARG A CA 1
ATOM 616 C C . ARG A 1 83 ? -9.926 -9.020 22.090 1.00 98.50 83 ARG A C 1
ATOM 618 O O . ARG A 1 83 ? -10.001 -7.842 22.420 1.00 98.50 83 ARG A O 1
ATOM 625 N N . ILE A 1 84 ? -9.082 -9.454 21.153 1.00 98.25 84 ILE A N 1
ATOM 626 C CA . ILE A 1 84 ? -8.227 -8.552 20.367 1.00 98.25 84 ILE A CA 1
ATOM 627 C C . ILE A 1 84 ? -9.088 -7.631 19.501 1.00 98.25 84 ILE A C 1
ATOM 629 O O . ILE A 1 84 ? -8.839 -6.430 19.475 1.00 98.25 84 ILE A O 1
ATOM 633 N N . HIS A 1 85 ? -10.108 -8.177 18.837 1.00 98.00 85 HIS A N 1
ATOM 634 C CA . HIS A 1 85 ? -11.033 -7.397 18.020 1.00 98.00 85 HIS A CA 1
ATOM 635 C C . HIS A 1 85 ? -11.764 -6.330 18.845 1.00 98.00 85 HIS A C 1
ATOM 637 O O . HIS A 1 85 ? -11.686 -5.152 18.509 1.00 98.00 85 HIS A O 1
ATOM 643 N N . GLU A 1 86 ? -12.364 -6.719 19.974 1.00 98.31 86 GLU A N 1
ATOM 644 C CA . GLU A 1 86 ? -13.032 -5.782 20.887 1.00 98.31 86 GLU A CA 1
ATOM 645 C C . GLU A 1 86 ? -12.087 -4.698 21.404 1.00 98.31 86 GLU A C 1
ATOM 647 O O . GLU A 1 86 ? -12.453 -3.528 21.452 1.00 98.31 86 GLU A O 1
ATOM 652 N N . THR A 1 87 ? -10.845 -5.068 21.730 1.00 98.50 87 THR A N 1
ATOM 653 C CA . THR A 1 87 ? -9.835 -4.111 22.197 1.00 98.50 87 THR A CA 1
ATOM 654 C C . THR A 1 87 ? -9.452 -3.121 21.094 1.00 98.50 87 THR A C 1
ATOM 656 O O . THR A 1 87 ? -9.279 -1.937 21.365 1.00 98.50 87 THR A O 1
ATOM 659 N N . ALA A 1 88 ? -9.317 -3.576 19.845 1.00 98.12 88 ALA A N 1
ATOM 660 C CA . ALA A 1 88 ? -9.021 -2.697 18.716 1.00 98.12 88 ALA A CA 1
ATOM 661 C C . ALA A 1 88 ? -10.158 -1.691 18.475 1.00 98.12 88 ALA A C 1
ATOM 663 O O . ALA A 1 88 ? -9.895 -0.508 18.263 1.00 98.12 88 ALA A O 1
ATOM 664 N N . LEU A 1 89 ? -11.409 -2.148 18.572 1.00 98.50 89 LEU A N 1
ATOM 665 C CA . LEU A 1 89 ? -12.591 -1.292 18.501 1.00 98.50 89 LEU A CA 1
ATOM 666 C C . LEU A 1 89 ? -12.632 -0.274 19.654 1.00 98.50 89 LEU A C 1
ATOM 668 O O . LEU A 1 89 ? -12.803 0.914 19.397 1.00 98.50 89 LEU A O 1
ATOM 672 N N . ASP A 1 90 ? -12.384 -0.706 20.896 1.00 98.62 90 ASP A N 1
ATOM 673 C CA . ASP A 1 90 ? -12.288 0.182 22.065 1.00 98.62 90 ASP A CA 1
ATOM 674 C C . ASP A 1 90 ? -11.220 1.264 21.890 1.00 98.62 90 ASP A C 1
ATOM 676 O O . ASP A 1 90 ? -11.442 2.426 22.239 1.00 98.62 90 ASP A O 1
ATOM 680 N N . VAL A 1 91 ? -10.051 0.892 21.357 1.00 98.44 91 VAL A N 1
ATOM 681 C CA . VAL A 1 91 ? -8.956 1.828 21.083 1.00 98.44 91 VAL A CA 1
ATOM 682 C C . VAL A 1 91 ? -9.389 2.848 20.032 1.00 98.44 91 VAL A C 1
ATOM 684 O O . VAL A 1 91 ? -9.220 4.044 20.244 1.00 98.44 91 VAL A O 1
ATOM 687 N N . LEU A 1 92 ? -9.969 2.424 18.911 1.00 98.38 92 LEU A N 1
ATOM 688 C CA . LEU A 1 92 ? -10.380 3.362 17.864 1.00 98.38 92 LEU A CA 1
ATOM 689 C C . LEU A 1 92 ? -11.518 4.294 18.313 1.00 98.38 92 LEU A C 1
ATOM 691 O O . LEU A 1 92 ? -11.515 5.467 17.941 1.00 98.38 92 LEU A O 1
ATOM 695 N N . GLU A 1 93 ? -12.441 3.806 19.139 1.00 98.56 93 GLU A N 1
ATOM 696 C CA . GLU A 1 93 ? -13.587 4.573 19.638 1.00 98.56 93 GLU A CA 1
ATOM 697 C C . GLU A 1 93 ? -13.209 5.560 20.751 1.00 98.56 93 GLU A C 1
ATOM 699 O O . GLU A 1 93 ? -13.659 6.703 20.734 1.00 98.56 93 GLU A O 1
ATOM 704 N N . ASN A 1 94 ? -12.371 5.151 21.709 1.00 98.19 94 ASN A N 1
ATOM 705 C CA . ASN A 1 94 ? -12.118 5.939 22.924 1.00 98.19 94 ASN A CA 1
ATOM 706 C C . ASN A 1 94 ? -10.749 6.632 22.941 1.00 98.19 94 ASN A C 1
ATOM 708 O O . ASN A 1 94 ? -10.560 7.628 23.639 1.00 98.19 94 ASN A O 1
ATOM 712 N N . ILE A 1 95 ? -9.769 6.095 22.209 1.00 98.06 95 ILE A N 1
ATOM 713 C CA . ILE A 1 95 ? -8.394 6.612 22.156 1.00 98.06 95 ILE A CA 1
ATOM 714 C C . ILE A 1 95 ? -8.158 7.345 20.828 1.00 98.06 95 ILE A C 1
ATOM 716 O O . ILE A 1 95 ? -7.571 8.432 20.835 1.00 98.06 95 ILE A O 1
ATOM 720 N N . GLY A 1 96 ? -8.627 6.770 19.720 1.00 98.06 96 GLY A N 1
ATOM 721 C CA . GLY A 1 96 ? -8.563 7.333 18.375 1.00 98.06 96 GLY A CA 1
ATOM 722 C C . GLY A 1 96 ? -7.170 7.386 17.759 1.00 98.06 96 GLY A C 1
ATOM 723 O O . GLY A 1 96 ? -6.205 6.819 18.275 1.00 98.06 96 GLY A O 1
ATOM 724 N N . MET A 1 97 ? -7.083 8.111 16.648 1.00 98.25 97 MET A N 1
ATOM 725 C CA . MET A 1 97 ? -5.875 8.343 15.856 1.00 98.25 97 MET A CA 1
ATOM 726 C C . MET A 1 97 ? -5.480 9.823 15.892 1.00 98.25 97 MET A C 1
ATOM 728 O O . MET A 1 97 ? -6.343 10.699 15.860 1.00 98.25 97 MET A O 1
ATOM 732 N N . ALA A 1 98 ? -4.185 10.114 15.990 1.00 98.19 98 ALA A N 1
ATOM 733 C CA . ALA A 1 98 ? -3.661 11.479 15.960 1.00 98.19 98 ALA A CA 1
ATOM 734 C C . ALA A 1 98 ? -3.376 11.961 14.527 1.00 98.19 98 ALA A C 1
ATOM 736 O O . ALA A 1 98 ? -3.216 11.151 13.614 1.00 98.19 98 ALA A O 1
ATOM 737 N N . ASP A 1 99 ? -3.296 13.283 14.382 1.00 97.25 99 ASP A N 1
ATOM 738 C CA . ASP A 1 99 ? -2.854 14.007 13.185 1.00 97.25 99 ASP A CA 1
ATOM 739 C C . ASP A 1 99 ? -3.609 13.672 11.880 1.00 97.25 99 ASP A C 1
ATOM 741 O O . ASP A 1 99 ? -2.983 13.465 10.842 1.00 97.25 99 ASP A O 1
ATOM 745 N N . PRO A 1 100 ? -4.959 13.606 11.879 1.00 97.12 100 PRO A N 1
ATOM 746 C CA . PRO A 1 100 ? -5.698 13.377 10.642 1.00 97.12 100 PRO A CA 1
ATOM 747 C C . PRO A 1 100 ? -5.487 14.546 9.670 1.00 97.12 100 PRO A C 1
ATOM 749 O O . PRO A 1 100 ? -5.730 15.705 10.016 1.00 97.12 100 PRO A O 1
ATOM 752 N N . VAL A 1 101 ? -5.093 14.242 8.432 1.00 97.00 101 VAL A N 1
ATOM 753 C CA . VAL A 1 101 ? -5.001 15.260 7.377 1.00 97.00 101 VAL A CA 1
ATOM 754 C C . VAL A 1 101 ? -6.383 15.873 7.101 1.00 97.00 101 VAL A C 1
ATOM 756 O O . VAL A 1 101 ? -7.391 15.169 7.234 1.00 97.00 101 VAL A O 1
ATOM 759 N N . PRO A 1 102 ? -6.482 17.154 6.697 1.00 97.44 102 PRO A N 1
ATOM 760 C CA . PRO A 1 102 ? -7.767 17.845 6.567 1.00 97.44 102 PRO A CA 1
ATOM 761 C C . PRO A 1 102 ? -8.794 17.114 5.692 1.00 97.44 102 PRO A C 1
ATOM 763 O O . PRO A 1 102 ? -9.955 17.007 6.083 1.00 97.44 102 PRO A O 1
ATOM 766 N N . ARG A 1 103 ? -8.360 16.545 4.555 1.00 96.69 103 ARG A N 1
ATOM 767 C CA . ARG A 1 103 ? -9.229 15.788 3.635 1.00 96.69 103 ARG A CA 1
ATOM 768 C C . ARG A 1 103 ? -9.817 14.535 4.286 1.00 96.69 103 ARG A C 1
ATOM 770 O O . ARG A 1 103 ? -10.995 14.236 4.100 1.00 96.69 103 ARG A O 1
ATOM 777 N N . LEU A 1 104 ? -9.008 13.811 5.063 1.00 96.75 104 LEU A N 1
ATOM 778 C CA . LEU A 1 104 ? -9.467 12.647 5.820 1.00 96.75 104 LEU A CA 1
ATOM 779 C C . LEU A 1 104 ? -10.412 13.069 6.942 1.00 96.75 104 LEU A C 1
ATOM 781 O O . LEU A 1 104 ? -11.439 12.427 7.145 1.00 96.75 104 LEU A O 1
ATOM 785 N N . LEU A 1 105 ? -10.062 14.128 7.674 1.00 98.00 105 LEU A N 1
ATOM 786 C CA . LEU A 1 105 ? -10.851 14.613 8.798 1.00 98.00 105 LEU A CA 1
ATOM 787 C C . LEU A 1 105 ? -12.259 15.012 8.351 1.00 98.00 105 LEU A C 1
ATOM 789 O O . LEU A 1 105 ? -13.228 14.552 8.945 1.00 98.00 105 LEU A O 1
ATOM 793 N N . GLU A 1 106 ? -12.375 15.812 7.291 1.00 97.94 106 GLU A N 1
ATOM 794 C CA . GLU A 1 106 ? -13.661 16.226 6.723 1.00 97.94 106 GLU A CA 1
ATOM 795 C C . GLU A 1 106 ? -14.527 15.009 6.367 1.00 97.94 106 GLU A C 1
ATOM 797 O O . GLU A 1 106 ? -15.625 14.848 6.906 1.00 97.94 106 GLU A O 1
ATOM 802 N N . ALA A 1 107 ? -13.988 14.089 5.560 1.00 96.62 107 ALA A N 1
ATOM 803 C CA . ALA A 1 107 ? -14.700 12.882 5.150 1.00 96.62 107 ALA A CA 1
ATOM 804 C C . ALA A 1 107 ? -15.085 11.983 6.339 1.00 96.62 107 ALA A C 1
ATOM 806 O O . ALA A 1 107 ? -16.160 11.383 6.349 1.00 96.62 107 ALA A O 1
ATOM 807 N N . ALA A 1 108 ? -14.226 11.875 7.355 1.00 97.50 108 ALA A N 1
ATOM 808 C CA . ALA A 1 108 ? -14.492 11.063 8.536 1.00 97.50 108 ALA A CA 1
ATOM 809 C C . ALA A 1 108 ? -15.604 11.667 9.408 1.00 97.50 108 ALA A C 1
ATOM 811 O O . ALA A 1 108 ? -16.490 10.939 9.860 1.00 97.50 108 ALA A O 1
ATOM 812 N N . LEU A 1 109 ? -15.598 12.987 9.623 1.00 98.06 109 LEU A N 1
ATOM 813 C CA . LEU A 1 109 ? -16.639 13.678 10.390 1.00 98.06 109 LEU A CA 1
ATOM 814 C C . LEU A 1 109 ? -18.011 13.552 9.712 1.00 98.06 109 LEU A C 1
ATOM 816 O O . LEU A 1 109 ? -19.006 13.285 10.385 1.00 98.06 109 LEU A O 1
ATOM 820 N N . GLU A 1 110 ? -18.070 13.643 8.380 1.00 97.69 110 GLU A N 1
ATOM 821 C CA . GLU A 1 110 ? -19.300 13.393 7.612 1.00 97.69 110 GLU A CA 1
ATOM 822 C C . GLU A 1 110 ? -19.848 11.968 7.794 1.00 97.69 110 GLU A C 1
ATOM 824 O O . GLU A 1 110 ? -21.054 11.736 7.674 1.00 97.69 110 GLU A O 1
ATOM 829 N N . LYS A 1 111 ? -18.976 11.002 8.102 1.00 96.94 111 LYS A N 1
ATOM 830 C CA . LYS A 1 111 ? -19.331 9.598 8.366 1.00 96.94 111 LYS A CA 1
ATOM 831 C C . LYS A 1 111 ? -19.626 9.305 9.837 1.00 96.94 111 LYS A C 1
ATOM 833 O O . LYS A 1 111 ? -19.844 8.148 10.190 1.00 96.94 111 LYS A O 1
ATOM 838 N N . GLY A 1 112 ? -19.686 10.334 10.680 1.00 97.19 112 GLY A N 1
ATOM 839 C CA . GLY A 1 112 ? -20.035 10.205 12.093 1.00 97.19 112 GLY A CA 1
ATOM 840 C C . GLY A 1 112 ? -18.847 9.946 13.017 1.00 97.19 112 GLY A C 1
ATOM 841 O O . GLY A 1 112 ? -19.063 9.671 14.198 1.00 97.19 112 GLY A O 1
ATOM 842 N N . CYS A 1 113 ? -17.606 10.051 12.526 1.00 98.44 113 CYS A N 1
ATOM 843 C CA . CYS A 1 113 ? -16.452 10.158 13.415 1.00 98.44 113 CYS A CA 1
ATOM 844 C C . CYS A 1 113 ? -16.510 11.459 14.220 1.00 98.44 113 CYS A C 1
ATOM 846 O O . CYS A 1 113 ? -17.154 12.433 13.830 1.00 98.44 113 CYS A O 1
ATOM 848 N N . THR A 1 114 ? -15.815 11.485 15.352 1.00 98.56 114 THR A N 1
ATOM 849 C CA . THR A 1 114 ? -15.736 12.669 16.216 1.00 98.56 114 THR A CA 1
ATOM 850 C C . THR A 1 114 ? -14.292 12.955 16.605 1.00 98.56 114 THR A C 1
ATOM 852 O O . THR A 1 114 ? -13.405 12.133 16.386 1.00 98.56 114 THR A O 1
ATOM 855 N N . LEU A 1 115 ? -14.033 14.141 17.153 1.00 98.38 115 LEU A N 1
ATOM 856 C CA . LEU A 1 115 ? -12.738 14.475 17.738 1.00 98.38 115 LEU A CA 1
ATOM 857 C C . LEU A 1 115 ? -12.816 14.379 19.260 1.00 98.38 115 LEU A C 1
ATOM 859 O O . LEU A 1 115 ? -13.779 14.849 19.868 1.00 98.38 115 LEU A O 1
ATOM 863 N N . SER A 1 116 ? -11.783 13.808 19.876 1.00 97.81 116 SER A N 1
ATOM 864 C CA . SER A 1 116 ? -11.592 13.892 21.323 1.00 97.81 116 SER A CA 1
ATOM 865 C C . SER A 1 116 ? -11.237 15.316 21.763 1.00 97.81 116 SER A C 1
ATOM 867 O O . SER A 1 116 ? -10.888 16.178 20.955 1.00 97.81 116 SER A O 1
ATOM 869 N N . ASP A 1 117 ? -11.243 15.545 23.076 1.00 96.12 117 ASP A N 1
ATOM 870 C CA . ASP A 1 117 ? -10.747 16.774 23.711 1.00 96.12 117 ASP A CA 1
ATOM 871 C C . ASP A 1 117 ? -9.291 17.108 23.336 1.00 96.12 117 ASP A C 1
ATOM 873 O O . ASP A 1 117 ? -8.892 18.272 23.329 1.00 96.12 117 ASP A O 1
ATOM 877 N N . LYS A 1 118 ? -8.506 16.086 22.985 1.00 95.06 118 LYS A N 1
ATOM 878 C CA . LYS A 1 118 ? -7.111 16.186 22.537 1.00 95.06 118 LYS A CA 1
ATOM 879 C C . LYS A 1 118 ? -6.962 16.252 21.014 1.00 95.06 118 LYS A C 1
ATOM 881 O O . LYS A 1 118 ? -5.848 16.109 20.520 1.00 95.06 118 LYS A O 1
ATOM 886 N N . GLY A 1 119 ? -8.057 16.415 20.268 1.00 96.56 119 GLY A N 1
ATOM 887 C CA . GLY A 1 119 ? -8.033 16.527 18.808 1.00 96.56 119 GLY A CA 1
ATOM 888 C C . GLY A 1 119 ? -7.723 15.219 18.075 1.00 96.56 119 GLY A C 1
ATOM 889 O O . GLY A 1 119 ? -7.293 15.253 16.927 1.00 96.56 119 GLY A O 1
ATOM 890 N N . ARG A 1 120 ? -7.927 14.061 18.715 1.00 98.38 120 ARG A N 1
ATOM 891 C CA . ARG A 1 120 ? -7.746 12.754 18.062 1.00 98.38 120 ARG A CA 1
ATOM 892 C C . ARG A 1 120 ? -9.033 12.311 17.389 1.00 98.38 120 ARG A C 1
ATOM 894 O O . ARG A 1 120 ? -10.097 12.439 17.987 1.00 98.38 120 ARG A O 1
ATOM 901 N N . LEU A 1 121 ? -8.923 11.755 16.189 1.00 98.62 121 LEU A N 1
ATOM 902 C CA . LEU A 1 121 ? -10.049 11.223 15.432 1.00 98.62 121 LEU A CA 1
ATOM 903 C C . LEU A 1 121 ? -10.519 9.899 16.041 1.00 98.62 121 LEU A C 1
ATOM 905 O O . LEU A 1 121 ? -9.771 8.921 16.058 1.00 98.62 121 LEU A O 1
ATOM 909 N N . LEU A 1 122 ? -11.744 9.899 16.554 1.00 98.81 122 LEU A N 1
ATOM 910 C CA . LEU A 1 122 ? -12.435 8.766 17.158 1.00 98.81 122 LEU A CA 1
ATOM 911 C C . LEU A 1 122 ? -13.367 8.120 16.130 1.00 98.81 122 LEU A C 1
ATOM 913 O O . L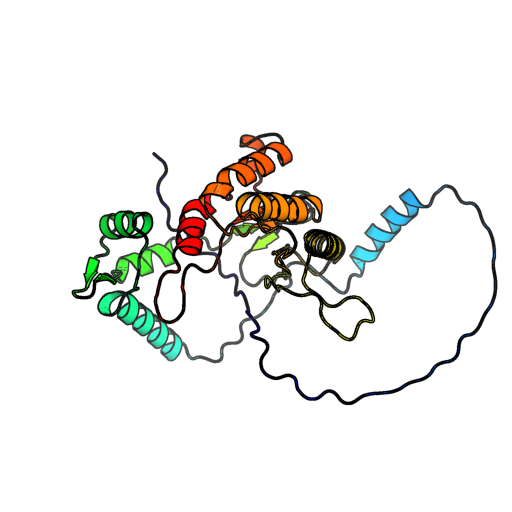EU A 1 122 ? -14.096 8.821 15.423 1.00 98.81 122 LEU A O 1
ATOM 917 N N . PHE A 1 123 ? -13.379 6.789 16.081 1.00 98.62 123 PHE A N 1
ATOM 918 C CA . PHE A 1 123 ? -14.169 6.023 15.117 1.00 98.62 123 PHE A CA 1
ATOM 919 C C . PHE A 1 123 ? -15.270 5.233 15.833 1.00 98.62 123 PHE A C 1
ATOM 921 O O . PHE A 1 123 ? -14.949 4.371 16.653 1.00 98.62 123 PHE A O 1
ATOM 928 N N . PRO A 1 124 ? -16.558 5.465 15.518 1.00 98.44 124 PRO A N 1
ATOM 929 C CA . PRO A 1 124 ? -17.642 4.646 16.041 1.00 98.44 124 PRO A CA 1
ATOM 930 C C . PRO A 1 124 ? -17.462 3.180 15.647 1.00 98.44 124 PRO A C 1
ATOM 932 O O . PRO A 1 124 ? -17.155 2.876 14.492 1.00 98.44 124 PRO A O 1
ATOM 935 N N . ARG A 1 125 ? -17.730 2.262 16.578 1.00 98.19 125 ARG A N 1
ATOM 936 C CA . ARG A 1 125 ? -17.600 0.811 16.349 1.00 98.19 125 ARG A CA 1
ATOM 937 C C . ARG A 1 125 ? -18.356 0.332 15.114 1.00 98.19 125 ARG A C 1
ATOM 939 O O . ARG A 1 125 ? -17.765 -0.308 14.250 1.00 98.19 125 ARG A O 1
ATOM 946 N N . ALA A 1 126 ? -19.622 0.734 15.000 1.00 97.62 126 ALA A N 1
ATOM 947 C CA . ALA A 1 126 ? -20.480 0.367 13.878 1.00 97.62 126 ALA A CA 1
ATOM 948 C C . ALA A 1 126 ? -19.888 0.800 12.526 1.00 97.62 126 ALA A C 1
ATOM 950 O O . ALA A 1 126 ? -19.916 0.031 11.574 1.00 97.62 126 ALA A O 1
ATOM 951 N N . LEU A 1 127 ? -19.272 1.989 12.452 1.00 97.81 127 LEU A N 1
ATOM 952 C CA . LEU A 1 127 ? -18.615 2.453 11.228 1.00 97.81 127 LEU A CA 1
ATOM 953 C C . LEU A 1 127 ? -17.428 1.553 10.854 1.00 97.81 127 LEU A C 1
ATOM 955 O O . LEU A 1 127 ? -17.257 1.207 9.686 1.00 97.81 127 LEU A O 1
ATOM 959 N N . VAL A 1 128 ? -16.602 1.169 11.832 1.00 97.88 128 VAL A N 1
ATOM 960 C CA . VAL A 1 128 ? -15.456 0.274 11.601 1.00 97.88 128 VAL A CA 1
ATOM 961 C C . VAL A 1 128 ? -15.933 -1.102 11.127 1.00 97.88 128 VAL A C 1
ATOM 963 O O . VAL A 1 128 ? -15.395 -1.645 10.160 1.00 97.88 128 VAL A O 1
ATOM 966 N N . GLU A 1 129 ? -16.957 -1.656 11.771 1.00 97.44 129 GLU A N 1
ATOM 967 C CA . GLU A 1 129 ? -17.542 -2.951 11.415 1.00 97.44 129 GLU A CA 1
ATOM 968 C C . GLU A 1 129 ? -18.187 -2.936 10.024 1.00 97.44 129 GLU A C 1
ATOM 970 O O . GLU A 1 129 ? -17.940 -3.850 9.233 1.00 97.44 129 GLU A O 1
ATOM 975 N N . ASP A 1 130 ? -18.928 -1.879 9.681 1.00 97.44 130 ASP A N 1
ATOM 976 C CA . ASP A 1 130 ? -19.532 -1.695 8.359 1.00 97.44 130 ASP A CA 1
ATOM 977 C C . ASP A 1 130 ? -18.461 -1.618 7.258 1.00 97.44 130 ASP A C 1
ATOM 979 O O . ASP A 1 130 ? -18.585 -2.270 6.215 1.00 97.44 130 ASP A O 1
ATOM 983 N N . CYS A 1 131 ? -17.360 -0.896 7.500 1.00 95.88 131 CYS A N 1
ATOM 984 C CA . CYS A 1 131 ? -16.217 -0.837 6.583 1.00 95.88 131 CYS A CA 1
ATOM 985 C C . CYS A 1 131 ? -15.585 -2.226 6.352 1.00 95.88 131 CYS A C 1
ATOM 987 O O . CYS A 1 131 ? -15.301 -2.609 5.211 1.00 95.88 131 CYS A O 1
ATOM 989 N N . ILE A 1 132 ? -15.404 -3.018 7.416 1.00 95.69 132 ILE A N 1
ATOM 990 C CA . ILE A 1 132 ? -14.868 -4.389 7.328 1.00 95.69 132 ILE A CA 1
ATOM 991 C C . ILE A 1 132 ? -15.845 -5.315 6.586 1.00 95.69 132 ILE A C 1
ATOM 993 O O . ILE A 1 132 ? -15.435 -6.145 5.761 1.00 95.69 132 ILE A O 1
ATOM 997 N N . ALA A 1 133 ? -17.144 -5.188 6.862 1.00 96.06 133 ALA A N 1
ATOM 998 C CA . ALA A 1 133 ? -18.186 -5.974 6.214 1.00 96.06 133 ALA A CA 1
ATOM 999 C C . ALA A 1 133 ? -18.232 -5.696 4.704 1.00 96.06 133 ALA A C 1
ATOM 1001 O O . ALA A 1 133 ? -18.284 -6.645 3.916 1.00 96.06 133 ALA A O 1
ATOM 1002 N N . GLY A 1 134 ? -18.113 -4.422 4.314 1.00 95.19 134 GLY A N 1
ATOM 1003 C CA . GLY A 1 134 ? -18.096 -3.962 2.924 1.00 95.19 134 GLY A CA 1
ATOM 1004 C C . GLY A 1 134 ? -16.840 -4.330 2.128 1.00 95.19 134 GLY A C 1
ATOM 1005 O O . GLY A 1 134 ? -16.855 -4.248 0.901 1.00 95.19 134 GLY A O 1
ATOM 1006 N N . THR A 1 135 ? -15.759 -4.772 2.782 1.00 92.25 135 THR A N 1
ATOM 1007 C CA . THR A 1 135 ? -14.513 -5.137 2.086 1.00 92.25 135 THR A CA 1
ATOM 1008 C C . THR A 1 135 ? -14.718 -6.367 1.182 1.00 92.25 135 THR A C 1
ATOM 1010 O O . THR A 1 135 ? -15.227 -7.396 1.665 1.00 92.25 135 THR A O 1
ATOM 1013 N N . PRO A 1 136 ? -14.278 -6.327 -0.096 1.00 91.31 136 PRO A N 1
ATOM 1014 C CA . PRO A 1 136 ? -14.419 -7.449 -1.019 1.00 91.31 136 PRO A CA 1
ATOM 1015 C C . PRO A 1 136 ? -13.678 -8.694 -0.513 1.00 91.31 136 PRO A C 1
ATOM 1017 O O . PRO A 1 136 ? -12.576 -8.618 0.029 1.00 91.31 136 PRO A O 1
ATOM 1020 N N . LYS A 1 137 ? -14.284 -9.874 -0.694 1.00 92.06 137 LYS A N 1
ATOM 1021 C CA . LYS A 1 137 ? -13.658 -11.167 -0.334 1.00 92.06 137 LYS A CA 1
ATOM 1022 C C . LYS A 1 137 ? -12.782 -11.735 -1.453 1.00 92.06 137 LYS A C 1
ATOM 1024 O O . LYS A 1 137 ? -12.048 -12.698 -1.236 1.00 92.06 137 LYS A O 1
ATOM 1029 N N . THR A 1 138 ? -12.869 -11.123 -2.629 1.00 92.75 138 THR A N 1
ATOM 1030 C CA . THR A 1 138 ? -12.090 -11.438 -3.819 1.00 92.75 138 THR A CA 1
ATOM 1031 C C . THR A 1 138 ? -11.740 -10.134 -4.509 1.00 92.75 138 THR A C 1
ATOM 1033 O O . THR A 1 138 ? -12.621 -9.312 -4.751 1.00 92.75 138 THR A O 1
ATOM 1036 N N . THR A 1 139 ? -10.462 -9.948 -4.806 1.00 92.56 139 THR A N 1
ATOM 1037 C CA . THR A 1 139 ? -9.971 -8.846 -5.637 1.00 92.56 139 THR A CA 1
ATOM 1038 C C . THR A 1 139 ? -9.027 -9.405 -6.697 1.00 92.56 139 THR A C 1
ATOM 1040 O O . THR A 1 139 ? -8.631 -10.568 -6.618 1.00 92.56 139 THR A O 1
ATOM 1043 N N . HIS A 1 140 ? -8.680 -8.601 -7.694 1.00 93.25 140 HIS A N 1
ATOM 1044 C CA . HIS A 1 140 ? -7.803 -9.011 -8.782 1.00 93.25 140 HIS A CA 1
ATOM 1045 C C . HIS A 1 140 ? -6.602 -8.082 -8.863 1.00 93.25 140 HIS A C 1
ATOM 1047 O O . HIS A 1 140 ? -6.756 -6.864 -8.837 1.00 93.25 140 HIS A O 1
ATOM 1053 N N . HIS A 1 141 ? -5.416 -8.660 -9.015 1.00 95.50 141 HIS A N 1
ATOM 1054 C CA . HIS A 1 141 ? -4.255 -7.927 -9.502 1.00 95.50 141 HIS A CA 1
ATOM 1055 C C . HIS A 1 141 ? -4.091 -8.298 -10.971 1.00 95.50 141 HIS A C 1
ATOM 1057 O O . HIS A 1 141 ? -3.637 -9.391 -11.312 1.00 95.50 141 HIS A O 1
ATOM 1063 N N . LEU A 1 142 ? -4.543 -7.398 -11.838 1.00 96.88 142 LEU A N 1
ATOM 1064 C CA . LEU A 1 142 ? -4.441 -7.574 -13.279 1.00 96.88 142 LEU A CA 1
ATOM 1065 C C . LEU A 1 142 ? -3.086 -7.072 -13.766 1.00 96.88 142 LEU A C 1
ATOM 1067 O O . LEU A 1 142 ? -2.405 -6.307 -13.091 1.00 96.88 142 LEU A O 1
ATOM 1071 N N . SER A 1 143 ? -2.661 -7.517 -14.930 1.00 95.69 143 SER A N 1
ATOM 1072 C CA . SER A 1 143 ? -1.298 -7.338 -15.415 1.00 95.69 143 SER A CA 1
ATOM 1073 C C . SER A 1 143 ? -1.295 -6.826 -16.850 1.00 95.69 143 SER A C 1
ATOM 1075 O O . SER A 1 143 ? -2.275 -6.951 -17.575 1.00 95.69 143 SER A O 1
ATOM 1077 N N . ARG A 1 144 ? -0.187 -6.250 -17.321 1.00 94.25 144 ARG A N 1
ATOM 1078 C CA . ARG A 1 144 ? -0.113 -5.819 -18.730 1.00 94.25 144 ARG A CA 1
ATOM 1079 C C . ARG A 1 144 ? -0.172 -7.010 -19.687 1.00 94.25 144 ARG A C 1
ATOM 1081 O O . ARG A 1 144 ? -0.629 -6.876 -20.819 1.00 94.25 144 ARG A O 1
ATOM 1088 N N . ASP A 1 145 ? 0.309 -8.165 -19.238 1.00 92.81 145 ASP A N 1
ATOM 1089 C CA . ASP A 1 145 ? 0.207 -9.440 -19.940 1.00 92.81 145 ASP A CA 1
ATOM 1090 C C . ASP A 1 145 ? -0.742 -10.372 -19.187 1.00 92.81 145 ASP A C 1
ATOM 1092 O O . ASP A 1 145 ? -0.318 -11.028 -18.242 1.00 92.81 145 ASP A O 1
ATOM 1096 N N . LYS A 1 146 ? -1.995 -10.459 -19.654 1.00 93.69 146 LYS A N 1
ATOM 1097 C CA . LYS A 1 146 ? -3.119 -11.173 -19.016 1.00 93.69 146 LYS A CA 1
ATOM 1098 C C . LYS A 1 146 ? -2.823 -12.599 -18.541 1.00 93.69 146 LYS A C 1
ATOM 1100 O O . LYS A 1 146 ? -3.558 -13.118 -17.709 1.00 93.69 146 LYS A O 1
ATOM 1105 N N . SER A 1 147 ? -1.772 -13.254 -19.044 1.00 91.19 147 SER A N 1
ATOM 1106 C CA . SER A 1 147 ? -1.317 -14.539 -18.498 1.00 91.19 147 SER A CA 1
ATOM 1107 C C . SER A 1 147 ? -0.853 -14.462 -17.036 1.00 91.19 147 SER A C 1
ATOM 1109 O O . SER A 1 147 ? -0.687 -15.503 -16.410 1.00 91.19 147 SER A O 1
ATOM 1111 N N . TRP A 1 148 ? -0.605 -13.256 -16.515 1.00 93.62 148 TRP A N 1
ATOM 1112 C CA . TRP A 1 148 ? -0.184 -12.974 -15.140 1.00 93.62 148 TRP A CA 1
ATOM 1113 C C . TRP A 1 148 ? -1.294 -12.370 -14.276 1.00 93.62 148 TRP A C 1
ATOM 1115 O O . TRP A 1 148 ? -1.015 -11.911 -13.170 1.00 93.62 148 TRP A O 1
ATOM 1125 N N . ASP A 1 149 ? -2.539 -12.348 -14.754 1.00 95.38 149 ASP A N 1
ATOM 1126 C CA . ASP A 1 149 ? -3.662 -11.904 -13.933 1.00 95.38 149 ASP A CA 1
ATOM 1127 C C . ASP A 1 149 ? -3.861 -12.875 -12.765 1.00 95.38 149 ASP A C 1
ATOM 1129 O O . ASP A 1 149 ? -3.935 -14.093 -12.953 1.00 95.38 149 ASP A O 1
ATOM 1133 N N . ILE A 1 150 ? -3.970 -12.331 -11.552 1.00 94.25 150 ILE A N 1
ATOM 1134 C CA . ILE A 1 150 ? -4.189 -13.128 -10.346 1.00 94.25 150 ILE A CA 1
ATOM 1135 C C . ILE A 1 150 ? -5.477 -12.721 -9.636 1.00 94.25 150 ILE A C 1
ATOM 1137 O O . ILE A 1 150 ? -5.807 -11.543 -9.494 1.00 94.25 150 ILE A O 1
ATOM 1141 N N . GLU A 1 151 ? -6.193 -13.732 -9.154 1.00 93.81 151 GLU A N 1
ATOM 1142 C CA . GLU A 1 151 ? -7.352 -13.580 -8.283 1.00 93.81 151 GLU A CA 1
ATOM 1143 C C . GLU A 1 151 ? -6.911 -13.773 -6.827 1.00 93.81 151 GLU A C 1
ATOM 1145 O O . GLU A 1 151 ? -6.577 -14.875 -6.389 1.00 93.81 151 GLU A O 1
ATOM 1150 N N . LEU A 1 152 ? -6.938 -12.696 -6.049 1.00 92.06 152 LEU A N 1
ATOM 1151 C CA . LEU A 1 152 ? -6.678 -12.730 -4.617 1.00 92.06 152 LEU A CA 1
ATOM 1152 C C . LEU A 1 152 ? -7.941 -13.209 -3.892 1.00 92.06 152 LEU A C 1
ATOM 1154 O O . LEU A 1 152 ? -8.807 -12.413 -3.517 1.00 92.06 152 LEU A O 1
ATOM 1158 N N . SER A 1 153 ? -8.058 -14.526 -3.711 1.00 90.50 153 SER A N 1
ATOM 1159 C CA . SER A 1 153 ? -9.207 -15.157 -3.059 1.00 90.50 153 SER A CA 1
ATOM 1160 C C . SER A 1 153 ? -8.828 -16.327 -2.143 1.00 90.50 153 SER A C 1
ATOM 1162 O O . SER A 1 153 ? -7.827 -17.031 -2.315 1.00 90.50 153 SER A O 1
ATOM 1164 N N . GLY A 1 154 ? -9.679 -16.557 -1.139 1.00 89.62 154 GLY A N 1
ATOM 1165 C CA . GLY A 1 154 ? -9.630 -17.748 -0.295 1.00 89.62 154 GLY A CA 1
ATOM 1166 C C . GLY A 1 154 ? -8.307 -17.925 0.454 1.00 89.62 154 GLY A C 1
ATOM 1167 O O . GLY A 1 154 ? -8.002 -17.171 1.375 1.00 89.62 154 GLY A O 1
ATOM 1168 N N . LYS A 1 155 ? -7.573 -18.989 0.108 1.00 90.81 155 LYS A N 1
ATOM 1169 C CA . LYS A 1 155 ? -6.301 -19.391 0.739 1.00 90.81 155 LYS A CA 1
ATOM 1170 C C . LYS A 1 155 ? -5.125 -19.376 -0.241 1.00 90.81 155 LYS A C 1
ATOM 1172 O O . LYS A 1 155 ? -4.101 -19.994 0.042 1.00 90.81 155 LYS A O 1
ATOM 1177 N N . ARG A 1 156 ? -5.284 -18.755 -1.412 1.00 90.62 156 ARG A N 1
ATOM 1178 C CA . ARG A 1 156 ? -4.209 -18.674 -2.404 1.00 90.62 156 ARG A CA 1
ATOM 1179 C C . ARG A 1 156 ? -3.105 -17.760 -1.888 1.00 90.62 156 ARG A C 1
ATOM 1181 O O . ARG A 1 156 ? -3.389 -16.710 -1.318 1.00 90.62 156 ARG A O 1
ATOM 1188 N N . VAL A 1 157 ? -1.863 -18.189 -2.071 1.00 91.06 157 VAL A N 1
ATOM 1189 C CA . VAL A 1 157 ? -0.669 -17.445 -1.673 1.00 91.06 157 VAL A CA 1
ATOM 1190 C C . VAL A 1 157 ? 0.053 -16.980 -2.926 1.00 91.06 157 VAL A C 1
ATOM 1192 O O . VAL A 1 157 ? 0.275 -17.771 -3.843 1.00 91.06 157 VAL A O 1
ATOM 1195 N N . TYR A 1 158 ? 0.410 -15.704 -2.922 1.00 92.50 158 TYR A N 1
ATOM 1196 C CA . TYR A 1 158 ? 1.144 -15.026 -3.977 1.00 92.50 158 TYR A CA 1
ATOM 1197 C C . TYR A 1 158 ? 2.349 -14.325 -3.357 1.00 92.50 158 TYR A C 1
ATOM 1199 O O . TYR A 1 158 ? 2.299 -13.933 -2.188 1.00 92.50 158 TYR A O 1
ATOM 1207 N N . PHE A 1 159 ? 3.417 -14.180 -4.126 1.00 92.69 159 PHE A N 1
ATOM 1208 C CA . PHE A 1 159 ? 4.646 -13.531 -3.698 1.00 92.69 159 PHE A CA 1
ATOM 1209 C C . PHE A 1 159 ? 4.892 -12.281 -4.523 1.00 92.69 159 PHE A C 1
ATOM 1211 O O . PHE A 1 159 ? 4.862 -12.314 -5.752 1.00 92.69 159 PHE A O 1
ATOM 1218 N N . ASP A 1 160 ? 5.211 -11.191 -3.843 1.00 91.69 160 ASP A N 1
ATOM 1219 C CA . ASP A 1 160 ? 5.704 -9.980 -4.469 1.00 91.69 160 ASP A CA 1
ATOM 1220 C C . ASP A 1 160 ? 7.024 -9.570 -3.813 1.00 91.69 160 ASP A C 1
ATOM 1222 O O . ASP A 1 160 ? 7.216 -9.741 -2.607 1.00 91.69 160 ASP A O 1
ATOM 1226 N N . PRO A 1 161 ? 7.990 -9.083 -4.597 1.00 92.00 161 PRO A N 1
ATOM 1227 C CA . PRO A 1 161 ? 9.145 -8.424 -4.036 1.00 92.00 161 PRO A CA 1
ATOM 1228 C C . PRO A 1 161 ? 8.748 -6.989 -3.654 1.00 92.00 161 PRO A C 1
ATOM 1230 O O . PRO A 1 161 ? 8.011 -6.324 -4.378 1.00 92.00 161 PRO A O 1
ATOM 1233 N N . GLY A 1 162 ? 9.272 -6.499 -2.536 1.00 88.94 162 GLY A N 1
ATOM 1234 C CA . GLY A 1 162 ? 9.049 -5.138 -2.057 1.00 88.94 162 GLY A CA 1
ATOM 1235 C C . GLY A 1 162 ? 10.001 -4.802 -0.912 1.00 88.94 162 GLY A C 1
ATOM 1236 O O . GLY A 1 162 ? 10.811 -5.639 -0.511 1.00 88.94 162 GLY A O 1
ATOM 1237 N N . GLY A 1 163 ? 9.915 -3.579 -0.388 1.00 85.12 163 GLY A N 1
ATOM 1238 C CA . GLY A 1 163 ? 10.651 -3.180 0.818 1.00 85.12 163 GLY A CA 1
ATOM 1239 C C . GLY A 1 163 ? 11.410 -1.859 0.727 1.00 85.12 163 GLY A C 1
ATOM 1240 O O . GLY A 1 163 ? 11.948 -1.431 1.741 1.00 85.12 163 GLY A O 1
ATOM 1241 N N . GLU A 1 164 ? 11.430 -1.205 -0.441 1.00 91.25 164 GLU A N 1
ATOM 1242 C CA . GLU A 1 164 ? 11.913 0.177 -0.600 1.00 91.25 164 GLU A CA 1
ATOM 1243 C C . GLU A 1 164 ? 13.302 0.466 0.013 1.00 91.25 164 GLU A C 1
ATOM 1245 O O . GLU A 1 164 ? 13.544 1.524 0.593 1.00 91.25 164 GLU A O 1
ATOM 1250 N N . ALA A 1 165 ? 14.255 -0.460 -0.114 1.00 94.69 165 ALA A N 1
ATOM 1251 C CA . ALA A 1 165 ? 15.597 -0.256 0.421 1.00 94.69 165 ALA A CA 1
ATOM 1252 C C . ALA A 1 165 ? 16.326 0.908 -0.284 1.00 94.69 165 ALA A C 1
ATOM 1254 O O . ALA A 1 165 ? 16.291 1.039 -1.503 1.00 94.69 165 ALA A O 1
ATOM 1255 N N . VAL A 1 166 ? 17.050 1.736 0.473 1.00 95.88 166 VAL A N 1
ATOM 1256 C CA . VAL A 1 166 ? 17.847 2.868 -0.064 1.00 95.88 166 VAL A CA 1
ATOM 1257 C C . VAL A 1 166 ? 19.258 2.465 -0.514 1.00 95.88 166 VAL A C 1
ATOM 1259 O O . VAL A 1 166 ? 20.088 3.299 -0.878 1.00 95.88 166 VAL A O 1
ATOM 1262 N N . SER A 1 167 ? 19.568 1.173 -0.432 1.00 96.56 167 SER A N 1
ATOM 1263 C CA . SER A 1 167 ? 20.870 0.624 -0.783 1.00 96.56 167 SER A CA 1
ATOM 1264 C C . SER A 1 167 ? 20.715 -0.746 -1.422 1.00 96.56 167 SER A C 1
ATOM 1266 O O . SER A 1 167 ? 19.764 -1.470 -1.133 1.00 96.56 167 SER A O 1
ATOM 1268 N N . THR A 1 168 ? 21.668 -1.099 -2.275 1.00 96.31 168 THR A N 1
ATOM 1269 C CA . THR A 1 168 ? 21.727 -2.381 -2.974 1.00 96.31 168 THR A CA 1
ATOM 1270 C C . THR A 1 168 ? 23.114 -3.001 -2.834 1.00 96.31 168 THR A C 1
ATOM 1272 O O . THR A 1 168 ? 24.101 -2.306 -2.563 1.00 96.31 168 THR A O 1
ATOM 1275 N N . LEU A 1 169 ? 23.182 -4.320 -2.998 1.00 95.56 169 LEU A N 1
ATOM 1276 C CA . LEU A 1 169 ? 24.416 -5.094 -2.984 1.00 95.56 169 LEU A CA 1
ATOM 1277 C C . LEU A 1 169 ? 24.633 -5.710 -4.366 1.00 95.56 169 LEU A C 1
ATOM 1279 O O . LEU A 1 169 ? 23.844 -6.545 -4.808 1.00 95.56 169 LEU A O 1
ATOM 1283 N N . ASP A 1 170 ? 25.714 -5.311 -5.032 1.00 94.38 170 ASP A N 1
ATOM 1284 C CA . ASP A 1 170 ? 26.072 -5.859 -6.339 1.00 94.38 170 ASP A CA 1
ATOM 1285 C C . ASP A 1 170 ? 26.532 -7.321 -6.234 1.00 94.38 170 ASP A C 1
ATOM 1287 O O . ASP A 1 170 ? 27.077 -7.768 -5.220 1.00 94.38 170 ASP A O 1
ATOM 1291 N N . ILE A 1 171 ? 26.359 -8.079 -7.319 1.00 90.19 171 ILE A N 1
ATOM 1292 C CA . ILE A 1 171 ? 26.772 -9.485 -7.381 1.00 90.19 171 ILE A CA 1
ATOM 1293 C C . ILE A 1 171 ? 28.285 -9.592 -7.147 1.00 90.19 171 ILE A C 1
ATOM 1295 O O . ILE A 1 171 ? 29.088 -9.057 -7.909 1.00 90.19 171 ILE A O 1
ATOM 1299 N N . GLY A 1 172 ? 28.672 -10.328 -6.102 1.00 93.94 172 GLY A N 1
ATOM 1300 C CA . GLY A 1 172 ? 30.073 -10.532 -5.721 1.00 93.94 172 GLY A CA 1
ATOM 1301 C C . GLY A 1 172 ? 30.686 -9.398 -4.892 1.00 93.94 172 GLY A C 1
ATOM 1302 O O . GLY A 1 172 ? 31.859 -9.494 -4.531 1.00 93.94 172 GLY A O 1
ATOM 1303 N N . ALA A 1 173 ? 29.923 -8.350 -4.569 1.00 95.00 173 ALA A N 1
ATOM 1304 C CA . ALA A 1 173 ? 30.354 -7.307 -3.648 1.00 95.00 173 ALA A CA 1
ATOM 1305 C C . ALA A 1 173 ? 30.132 -7.720 -2.183 1.00 95.00 173 ALA A C 1
ATOM 1307 O O . ALA A 1 173 ? 29.230 -8.489 -1.862 1.00 95.00 173 ALA A O 1
ATOM 1308 N N . ASN A 1 174 ? 30.940 -7.150 -1.285 1.00 95.06 174 ASN A N 1
ATOM 1309 C CA . ASN A 1 174 ? 30.802 -7.305 0.172 1.00 95.06 174 ASN A CA 1
ATOM 1310 C C . ASN A 1 174 ? 30.358 -6.005 0.864 1.00 95.06 174 ASN A C 1
ATOM 1312 O O . ASN A 1 174 ? 30.311 -5.932 2.090 1.00 95.06 174 ASN A O 1
ATOM 1316 N N . THR A 1 175 ? 30.081 -4.958 0.087 1.00 95.81 175 THR A N 1
ATOM 1317 C CA . THR A 1 175 ? 29.720 -3.629 0.584 1.00 95.81 175 THR A CA 1
ATOM 1318 C C . THR A 1 175 ? 28.522 -3.104 -0.184 1.00 95.81 175 THR A C 1
ATOM 1320 O O . THR A 1 175 ? 28.514 -3.144 -1.413 1.00 95.81 175 THR A O 1
ATOM 1323 N N . TYR A 1 176 ? 27.544 -2.577 0.544 1.00 97.12 176 TYR A N 1
ATOM 1324 C CA . TYR A 1 176 ? 26.379 -1.924 -0.040 1.00 97.12 176 TYR A CA 1
ATOM 1325 C C . TYR A 1 176 ? 26.751 -0.585 -0.679 1.00 97.12 176 TYR A C 1
ATOM 1327 O O . TYR A 1 176 ? 27.647 0.118 -0.202 1.00 97.12 176 TYR A O 1
ATOM 1335 N N . ARG A 1 177 ? 26.009 -0.214 -1.722 1.00 97.50 177 ARG A N 1
ATOM 1336 C CA . ARG A 1 177 ? 26.026 1.124 -2.324 1.00 97.50 177 ARG A CA 1
ATOM 1337 C C . ARG A 1 177 ? 24.613 1.714 -2.363 1.00 97.50 177 ARG A C 1
ATOM 1339 O O . ARG A 1 177 ? 23.650 0.948 -2.300 1.00 97.50 177 ARG A O 1
ATOM 1346 N N . PRO A 1 178 ? 24.462 3.043 -2.492 1.00 98.06 178 PRO A N 1
ATOM 1347 C CA . PRO A 1 178 ? 23.158 3.650 -2.738 1.00 98.06 178 PRO A CA 1
ATOM 1348 C C . PRO A 1 178 ? 22.487 3.056 -3.985 1.00 98.06 178 PRO A C 1
ATOM 1350 O O . PRO A 1 178 ? 23.157 2.776 -4.988 1.00 98.06 178 PRO A O 1
ATOM 1353 N N . SER A 1 179 ? 21.177 2.828 -3.904 1.00 97.62 179 SER A N 1
ATOM 1354 C CA . SER A 1 179 ? 20.369 2.355 -5.030 1.00 97.62 179 SER A CA 1
ATOM 1355 C C . SER A 1 179 ? 20.085 3.476 -6.025 1.00 97.62 179 SER A C 1
ATOM 1357 O O . SER A 1 179 ? 19.991 4.650 -5.663 1.00 97.62 179 SER A O 1
ATOM 1359 N N . THR A 1 180 ? 19.925 3.097 -7.285 1.00 98.12 180 THR A N 1
ATOM 1360 C CA . THR A 1 180 ? 19.689 3.985 -8.427 1.00 98.12 180 THR A CA 1
ATOM 1361 C C . THR A 1 180 ? 18.386 3.639 -9.138 1.00 98.12 180 THR A C 1
ATOM 1363 O O . THR A 1 180 ? 17.791 2.581 -8.909 1.00 98.12 180 THR A O 1
ATOM 1366 N N . LEU A 1 181 ? 17.953 4.501 -10.056 1.00 98.06 181 LEU A N 1
ATOM 1367 C CA . LEU A 1 181 ? 16.793 4.222 -10.902 1.00 98.06 181 LEU A CA 1
ATOM 1368 C C . LEU A 1 181 ? 17.000 2.979 -11.783 1.00 98.06 181 LEU A C 1
ATOM 1370 O O . LEU A 1 181 ? 16.056 2.227 -12.035 1.00 98.06 181 LEU A O 1
ATOM 1374 N N . VAL A 1 182 ? 18.239 2.742 -12.221 1.00 98.00 182 VAL A N 1
ATOM 1375 C CA . VAL A 1 182 ? 18.605 1.554 -13.004 1.00 98.00 182 VAL A CA 1
ATOM 1376 C C . VAL A 1 182 ? 18.445 0.287 -12.170 1.00 98.00 182 VAL A C 1
ATOM 1378 O O . VAL A 1 182 ? 17.887 -0.686 -12.667 1.00 98.00 182 VAL A O 1
ATOM 1381 N N . ASP A 1 183 ? 18.826 0.315 -10.889 1.00 97.88 183 ASP A N 1
ATOM 1382 C CA . ASP A 1 183 ? 18.633 -0.836 -9.998 1.00 97.88 183 ASP A CA 1
ATOM 1383 C C . ASP A 1 183 ? 17.153 -1.207 -9.878 1.00 97.88 183 ASP A C 1
ATOM 1385 O O . ASP A 1 183 ? 16.797 -2.380 -9.981 1.00 97.88 183 ASP A O 1
ATOM 1389 N N . LEU A 1 184 ? 16.270 -0.213 -9.716 1.00 97.94 184 LEU A N 1
ATOM 1390 C CA . LEU A 1 184 ? 14.827 -0.456 -9.667 1.00 97.94 184 LEU A CA 1
ATOM 1391 C C . LEU A 1 184 ? 14.324 -1.142 -10.947 1.00 97.94 184 LEU A C 1
ATOM 1393 O O . LEU A 1 184 ? 13.576 -2.121 -10.872 1.00 97.94 184 LEU A O 1
ATOM 1397 N N . TYR A 1 185 ? 14.754 -0.655 -12.114 1.00 98.31 185 TYR A N 1
ATOM 1398 C CA . TYR A 1 185 ? 14.419 -1.273 -13.396 1.00 98.31 185 TYR A CA 1
ATOM 1399 C C . TYR A 1 185 ? 14.944 -2.712 -13.494 1.00 98.31 185 TYR A C 1
ATOM 1401 O O . TYR A 1 185 ? 14.204 -3.613 -13.896 1.00 98.31 185 TYR A O 1
ATOM 1409 N N . ASP A 1 186 ? 16.191 -2.953 -13.095 1.00 97.69 186 ASP A N 1
ATOM 1410 C CA . ASP A 1 186 ? 16.815 -4.274 -13.154 1.00 97.69 186 ASP A CA 1
ATOM 1411 C C . ASP A 1 186 ? 16.121 -5.273 -12.218 1.00 97.69 186 ASP A C 1
ATOM 1413 O O . ASP A 1 186 ? 15.875 -6.418 -12.610 1.00 97.69 186 ASP A O 1
ATOM 1417 N N . PHE A 1 187 ? 15.693 -4.845 -11.027 1.00 97.56 187 PHE A N 1
ATOM 1418 C CA . PHE A 1 187 ? 14.874 -5.672 -10.140 1.00 97.56 187 PHE A CA 1
ATOM 1419 C C . PHE A 1 187 ? 13.481 -5.961 -10.710 1.00 97.56 187 PHE A C 1
ATOM 1421 O O . PHE A 1 187 ? 12.984 -7.087 -10.582 1.00 97.56 187 PHE A O 1
ATOM 1428 N N . ALA A 1 188 ? 12.857 -4.996 -11.388 1.00 97.81 188 ALA A N 1
ATOM 1429 C CA . ALA A 1 188 ? 11.599 -5.223 -12.096 1.00 97.81 188 ALA A CA 1
ATOM 1430 C C . ALA A 1 188 ? 11.779 -6.241 -13.238 1.00 97.81 188 ALA A C 1
ATOM 1432 O O . ALA A 1 188 ? 10.986 -7.178 -13.363 1.00 97.81 188 ALA A O 1
ATOM 1433 N N . ARG A 1 189 ? 12.864 -6.132 -14.023 1.00 97.88 189 ARG A N 1
ATOM 1434 C CA . ARG A 1 189 ? 13.226 -7.116 -15.061 1.00 97.88 189 ARG A CA 1
ATOM 1435 C C . ARG A 1 189 ? 13.489 -8.496 -14.468 1.00 97.88 189 ARG A C 1
ATOM 1437 O O . ARG A 1 189 ? 13.055 -9.492 -15.048 1.00 97.88 189 ARG A O 1
ATOM 1444 N N . LEU A 1 190 ? 14.198 -8.576 -13.343 1.00 95.62 190 LEU A N 1
ATOM 1445 C CA . LEU A 1 190 ? 14.447 -9.835 -12.645 1.00 95.62 190 LEU A CA 1
ATOM 1446 C C . LEU A 1 190 ? 13.118 -10.479 -12.240 1.00 95.62 190 LEU A C 1
ATOM 1448 O O . LEU A 1 190 ? 12.861 -11.629 -12.589 1.00 95.62 190 LEU A O 1
ATOM 1452 N N . THR A 1 191 ? 12.234 -9.703 -11.614 1.00 95.56 191 THR A N 1
ATOM 1453 C CA . THR A 1 191 ? 10.898 -10.147 -11.199 1.00 95.56 191 THR A CA 1
ATOM 1454 C C . THR A 1 191 ? 10.063 -10.644 -12.375 1.00 95.56 191 THR A C 1
ATOM 1456 O O . THR A 1 191 ? 9.450 -11.704 -12.279 1.00 95.56 191 THR A O 1
ATOM 1459 N N . ASP A 1 192 ? 10.077 -9.948 -13.516 1.00 95.56 192 ASP A N 1
ATOM 1460 C CA . ASP A 1 192 ? 9.374 -10.355 -14.745 1.00 95.56 192 ASP A CA 1
ATOM 1461 C C . ASP A 1 192 ? 9.813 -11.744 -15.249 1.00 95.56 192 ASP A C 1
ATOM 1463 O O . ASP A 1 192 ? 9.013 -12.467 -15.842 1.00 95.56 192 ASP A O 1
ATOM 1467 N N . ASN A 1 193 ? 11.066 -12.142 -14.990 1.00 93.25 193 ASN A N 1
ATOM 1468 C CA . ASN A 1 193 ? 11.615 -13.438 -15.403 1.00 93.25 193 ASN A CA 1
ATOM 1469 C C . ASN A 1 193 ? 11.456 -14.550 -14.354 1.00 93.25 193 ASN A C 1
ATOM 1471 O O . ASN A 1 193 ? 11.630 -15.722 -14.693 1.00 93.25 193 ASN A O 1
ATOM 1475 N N . LEU A 1 194 ? 11.135 -14.218 -13.101 1.00 91.44 194 LEU A N 1
ATOM 1476 C CA . LEU A 1 194 ? 10.975 -15.195 -12.025 1.00 91.44 194 LEU A CA 1
ATOM 1477 C C . LEU A 1 194 ? 9.526 -15.687 -11.948 1.00 91.44 194 LEU A C 1
ATOM 1479 O O . LEU A 1 194 ? 8.624 -14.932 -11.607 1.00 91.44 194 LEU A O 1
ATOM 1483 N N . GLY A 1 195 ? 9.297 -16.972 -12.232 1.00 87.88 195 GLY A N 1
ATOM 1484 C CA . GLY A 1 195 ? 7.953 -17.571 -12.216 1.00 87.88 195 GLY A CA 1
ATOM 1485 C C . GLY A 1 195 ? 7.289 -17.676 -10.837 1.00 87.88 195 GLY A C 1
ATOM 1486 O O . GLY A 1 195 ? 6.085 -17.869 -10.769 1.00 87.88 195 GLY A O 1
ATOM 1487 N N . HIS A 1 196 ? 8.061 -17.544 -9.751 1.00 88.62 196 HIS A N 1
ATOM 1488 C CA . HIS A 1 196 ? 7.569 -17.615 -8.365 1.00 88.62 196 HIS A CA 1
ATOM 1489 C C . HIS A 1 196 ? 7.160 -16.259 -7.791 1.00 88.62 196 HIS A C 1
ATOM 1491 O O . HIS A 1 196 ? 6.687 -16.221 -6.664 1.00 88.62 196 HIS A O 1
ATOM 1497 N N . LEU A 1 197 ? 7.406 -15.163 -8.511 1.00 93.31 197 LEU A N 1
ATOM 1498 C CA . LEU A 1 197 ? 6.976 -13.829 -8.104 1.00 93.31 197 LEU A CA 1
ATOM 1499 C C . LEU A 1 197 ? 5.784 -13.446 -8.970 1.00 93.31 197 LEU A C 1
ATOM 1501 O O . LEU A 1 197 ? 5.889 -13.442 -10.192 1.00 93.31 197 LEU A O 1
ATOM 1505 N N . ASP A 1 198 ? 4.649 -13.157 -8.363 1.00 94.44 198 ASP A N 1
ATOM 1506 C CA . ASP A 1 198 ? 3.373 -12.987 -9.052 1.00 94.44 198 ASP A CA 1
ATOM 1507 C C . ASP A 1 198 ? 3.122 -11.526 -9.439 1.00 94.44 198 ASP A C 1
ATOM 1509 O O . ASP A 1 198 ? 2.600 -11.240 -10.516 1.00 94.44 198 ASP A O 1
ATOM 1513 N N . THR A 1 199 ? 3.555 -10.592 -8.593 1.00 95.88 199 THR A N 1
ATOM 1514 C CA . THR A 1 199 ? 3.445 -9.143 -8.814 1.00 95.88 199 THR A CA 1
ATOM 1515 C C . THR A 1 199 ? 4.772 -8.452 -8.518 1.00 95.88 199 THR A C 1
ATOM 1517 O O . THR A 1 199 ? 5.756 -9.105 -8.170 1.00 95.88 199 THR A O 1
ATOM 1520 N N . PHE A 1 200 ? 4.836 -7.135 -8.701 1.00 97.12 200 PHE A N 1
ATOM 1521 C CA . PHE A 1 200 ? 6.026 -6.340 -8.414 1.00 97.12 200 PHE A CA 1
ATOM 1522 C C . PHE A 1 200 ? 5.681 -5.130 -7.552 1.00 97.12 200 PHE A C 1
ATOM 1524 O O . PHE A 1 200 ? 4.933 -4.257 -7.989 1.00 97.12 200 PHE A O 1
ATOM 1531 N N . GLY A 1 201 ? 6.253 -5.067 -6.355 1.00 94.62 201 GLY A N 1
ATOM 1532 C CA . GLY A 1 201 ? 6.367 -3.852 -5.564 1.00 94.62 201 GLY A CA 1
ATOM 1533 C C . GLY A 1 201 ? 7.767 -3.251 -5.698 1.00 94.62 201 GLY A C 1
ATOM 1534 O O . GLY A 1 201 ? 8.746 -3.929 -6.025 1.00 94.62 201 GLY A O 1
ATOM 1535 N N . LYS A 1 202 ? 7.884 -1.949 -5.435 1.00 90.44 202 LYS A N 1
ATOM 1536 C CA . LYS A 1 202 ? 9.170 -1.246 -5.448 1.00 90.44 202 LYS A CA 1
ATOM 1537 C C . LYS A 1 202 ? 10.103 -1.826 -4.369 1.00 90.44 202 LYS A C 1
ATOM 1539 O O . LYS A 1 202 ? 9.866 -1.691 -3.168 1.00 90.44 202 LYS A O 1
ATOM 1544 N N . VAL A 1 203 ? 11.186 -2.476 -4.794 1.00 93.50 203 VAL A N 1
ATOM 1545 C CA . VAL A 1 203 ? 12.166 -3.100 -3.879 1.00 93.50 203 VAL A CA 1
ATOM 1546 C C . VAL A 1 203 ? 13.221 -2.133 -3.357 1.00 93.50 203 VAL A C 1
ATOM 1548 O O . VAL A 1 203 ? 13.750 -2.340 -2.270 1.00 93.50 203 VAL A O 1
ATOM 1551 N N . VAL A 1 204 ? 13.526 -1.083 -4.124 1.00 96.00 204 VAL A N 1
ATOM 1552 C CA . VAL A 1 204 ? 14.524 -0.068 -3.782 1.00 96.00 204 VAL A CA 1
ATOM 1553 C C . VAL A 1 204 ? 14.026 1.331 -4.110 1.00 96.00 204 VAL A C 1
ATOM 1555 O O . VAL A 1 204 ? 13.262 1.516 -5.056 1.00 96.00 204 VAL A O 1
ATOM 1558 N N . VAL A 1 205 ? 14.492 2.316 -3.349 1.00 95.00 205 VAL A N 1
ATOM 1559 C CA . VAL A 1 205 ? 14.263 3.741 -3.614 1.00 95.00 205 VAL A CA 1
ATOM 1560 C C . VAL A 1 205 ? 15.469 4.292 -4.375 1.00 95.00 205 VAL A C 1
ATOM 1562 O O . VAL A 1 205 ? 16.588 4.226 -3.859 1.00 95.00 205 VAL A O 1
ATOM 1565 N N . PRO A 1 206 ? 15.297 4.818 -5.598 1.00 96.12 206 PRO A N 1
ATOM 1566 C CA . PRO A 1 206 ? 16.368 5.509 -6.306 1.00 96.12 206 PRO A CA 1
ATOM 1567 C C . PRO A 1 206 ? 16.858 6.736 -5.537 1.00 96.12 206 PRO A C 1
ATOM 1569 O O . PRO A 1 206 ? 16.094 7.648 -5.243 1.00 96.12 206 PRO A O 1
ATOM 1572 N N . THR A 1 207 ? 18.150 6.772 -5.225 1.00 97.12 207 THR A N 1
ATOM 1573 C CA . THR A 1 207 ? 18.790 7.885 -4.497 1.00 97.12 207 THR A CA 1
ATOM 1574 C C . THR A 1 207 ? 19.469 8.894 -5.430 1.00 97.12 207 THR A C 1
ATOM 1576 O O . THR A 1 207 ? 19.913 9.952 -4.993 1.00 97.12 207 THR A O 1
ATOM 1579 N N . ASP A 1 208 ? 19.533 8.581 -6.725 1.00 97.81 208 ASP A N 1
ATOM 1580 C CA . ASP A 1 208 ? 20.126 9.384 -7.797 1.00 97.81 208 ASP A CA 1
ATOM 1581 C C . ASP A 1 208 ? 19.135 10.356 -8.467 1.00 97.81 208 ASP A C 1
ATOM 1583 O O . ASP A 1 208 ? 19.525 11.114 -9.357 1.00 97.81 208 ASP A O 1
ATOM 1587 N N . VAL A 1 209 ? 17.871 10.380 -8.022 1.00 97.06 209 VAL A N 1
ATOM 1588 C CA . VAL A 1 209 ? 16.820 11.288 -8.511 1.00 97.06 209 VAL A CA 1
ATOM 1589 C C . VAL A 1 209 ? 16.291 12.140 -7.345 1.00 97.06 209 VAL A C 1
ATOM 1591 O O . VAL A 1 209 ? 15.360 11.725 -6.663 1.00 97.06 209 VAL A O 1
ATOM 1594 N N . PRO A 1 210 ? 16.885 13.318 -7.068 1.00 94.56 210 PRO A N 1
ATOM 1595 C CA . PRO A 1 210 ? 16.568 14.098 -5.866 1.00 94.56 210 PRO A CA 1
ATOM 1596 C C . PRO A 1 210 ? 15.278 14.925 -5.966 1.00 94.56 210 PRO A C 1
ATOM 1598 O O . PRO A 1 210 ? 14.716 15.303 -4.941 1.00 94.56 210 PRO A O 1
ATOM 1601 N N . ASP A 1 211 ? 14.822 15.255 -7.177 1.00 97.38 211 ASP A N 1
ATOM 1602 C CA . ASP A 1 211 ? 13.556 15.966 -7.377 1.00 97.38 211 ASP A CA 1
ATOM 1603 C C . ASP A 1 211 ? 12.381 15.004 -7.167 1.00 97.38 211 ASP A C 1
ATOM 1605 O O . ASP A 1 211 ? 12.300 13.985 -7.849 1.00 97.38 211 ASP A O 1
ATOM 1609 N N . LEU A 1 212 ? 11.471 15.325 -6.242 1.00 94.81 212 LEU A N 1
ATOM 1610 C CA . LEU A 1 212 ? 10.390 14.417 -5.832 1.00 94.81 212 LEU A CA 1
ATOM 1611 C C . LEU A 1 212 ? 9.427 14.088 -6.978 1.00 94.81 212 LEU A C 1
ATOM 1613 O O . LEU A 1 212 ? 9.035 12.934 -7.141 1.00 94.81 212 LEU A O 1
ATOM 1617 N N . ARG A 1 213 ? 9.087 15.078 -7.813 1.00 96.38 213 ARG A N 1
ATOM 1618 C CA . ARG A 1 213 ? 8.210 14.852 -8.967 1.00 96.38 213 ARG A CA 1
ATOM 1619 C C . ARG A 1 213 ? 8.883 13.944 -9.988 1.00 96.38 213 ARG A C 1
ATOM 1621 O O . ARG A 1 213 ? 8.281 12.980 -10.456 1.00 96.38 213 ARG A O 1
ATOM 1628 N N . ALA A 1 214 ? 10.137 14.230 -10.331 1.00 97.31 214 ALA A N 1
ATOM 1629 C CA . ALA A 1 214 ? 10.915 13.384 -11.221 1.00 97.31 214 ALA A CA 1
ATOM 1630 C C . ALA A 1 214 ? 11.084 11.978 -10.639 1.00 97.31 214 ALA A C 1
ATOM 1632 O O . ALA A 1 214 ? 10.968 11.013 -11.389 1.00 97.31 214 ALA A O 1
ATOM 1633 N N . HIS A 1 215 ? 11.325 11.847 -9.337 1.00 96.81 215 HIS A N 1
ATOM 1634 C CA . HIS A 1 215 ? 11.458 10.566 -8.654 1.00 96.81 215 HIS A CA 1
ATOM 1635 C C . HIS A 1 215 ? 10.194 9.713 -8.819 1.00 96.81 215 HIS A C 1
ATOM 1637 O O . HIS A 1 215 ? 10.278 8.585 -9.306 1.00 96.81 215 HIS A O 1
ATOM 1643 N N . ASP A 1 216 ? 9.019 10.251 -8.499 1.00 96.00 216 ASP A N 1
ATOM 1644 C CA . ASP A 1 216 ? 7.758 9.504 -8.566 1.00 96.00 216 ASP A CA 1
ATOM 1645 C C . ASP A 1 216 ? 7.406 9.083 -10.000 1.00 96.00 216 ASP A C 1
ATOM 1647 O O . ASP A 1 216 ? 7.101 7.919 -10.266 1.00 96.00 216 ASP A O 1
ATOM 1651 N N . ILE A 1 217 ? 7.554 9.992 -10.966 1.00 97.00 217 ILE A N 1
ATOM 1652 C CA . ILE A 1 217 ? 7.290 9.688 -12.379 1.00 97.00 217 ILE A CA 1
ATOM 1653 C C . ILE A 1 217 ? 8.282 8.641 -12.907 1.00 97.00 217 ILE A C 1
ATOM 1655 O O . ILE A 1 217 ? 7.888 7.692 -13.588 1.00 97.00 217 ILE A O 1
ATOM 1659 N N . ASN A 1 218 ? 9.577 8.788 -12.606 1.00 97.75 218 ASN A N 1
ATOM 1660 C CA . ASN A 1 218 ? 10.595 7.873 -13.118 1.00 97.75 218 ASN A CA 1
ATOM 1661 C C . ASN A 1 218 ? 10.535 6.500 -12.445 1.00 97.75 218 ASN A C 1
ATOM 1663 O O . ASN A 1 218 ? 10.745 5.498 -13.123 1.00 97.75 218 ASN A O 1
ATOM 1667 N N . THR A 1 219 ? 10.224 6.416 -11.150 1.00 97.31 219 THR A N 1
ATOM 1668 C CA . THR A 1 219 ? 10.049 5.127 -10.461 1.00 97.31 219 THR A CA 1
ATOM 1669 C C . THR A 1 219 ? 8.836 4.370 -10.989 1.00 97.31 219 THR A C 1
ATOM 1671 O O . THR A 1 219 ? 8.940 3.164 -11.244 1.00 97.31 219 THR A O 1
ATOM 1674 N N . ALA A 1 220 ? 7.722 5.067 -11.242 1.00 97.31 220 ALA A N 1
ATOM 1675 C CA . ALA A 1 220 ? 6.561 4.488 -11.906 1.00 97.31 220 ALA A CA 1
ATOM 1676 C C . ALA A 1 220 ? 6.924 3.980 -13.309 1.00 97.31 220 ALA A C 1
ATOM 1678 O O . ALA A 1 220 ? 6.681 2.813 -13.628 1.00 97.31 220 ALA A O 1
ATOM 1679 N N . TYR A 1 221 ? 7.594 4.811 -14.113 1.00 97.88 221 TYR A N 1
ATOM 1680 C CA . TYR A 1 221 ? 8.061 4.432 -15.446 1.00 97.88 221 TYR A CA 1
ATOM 1681 C C . TYR A 1 221 ? 8.994 3.216 -15.418 1.00 97.88 221 TYR A C 1
ATOM 1683 O O . TYR A 1 221 ? 8.760 2.253 -16.144 1.00 97.88 221 TYR A O 1
ATOM 1691 N N . ALA A 1 222 ? 10.032 3.224 -14.578 1.00 98.19 222 ALA A N 1
ATOM 1692 C CA . ALA A 1 222 ? 11.013 2.145 -14.484 1.00 98.19 222 ALA A CA 1
ATOM 1693 C C . ALA A 1 222 ? 10.352 0.816 -14.093 1.00 98.19 222 ALA A C 1
ATOM 1695 O O . ALA A 1 222 ? 10.627 -0.217 -14.707 1.00 98.19 222 ALA A O 1
ATOM 1696 N N . SER A 1 223 ? 9.423 0.851 -13.135 1.00 97.69 223 SER A N 1
ATOM 1697 C CA . SER A 1 223 ? 8.669 -0.326 -12.695 1.00 97.69 223 SER A CA 1
ATOM 1698 C C . SER A 1 223 ? 7.787 -0.875 -13.821 1.00 97.69 223 SER A C 1
ATOM 1700 O O . SER A 1 223 ? 7.880 -2.051 -14.181 1.00 97.69 223 SER A O 1
ATOM 1702 N N . LEU A 1 224 ? 6.985 -0.009 -14.449 1.00 97.50 224 LEU A N 1
ATOM 1703 C CA . LEU A 1 224 ? 6.076 -0.378 -15.539 1.00 97.50 224 LEU A CA 1
ATOM 1704 C C . LEU A 1 224 ? 6.821 -0.823 -16.802 1.00 97.50 224 LEU A C 1
ATOM 1706 O O . LEU A 1 224 ? 6.361 -1.719 -17.504 1.00 97.50 224 LEU A O 1
ATOM 1710 N N . ALA A 1 225 ? 7.975 -0.235 -17.105 1.00 97.50 225 ALA A N 1
ATOM 1711 C CA . ALA A 1 225 ? 8.818 -0.645 -18.223 1.00 97.50 225 ALA A CA 1
ATOM 1712 C C . ALA A 1 225 ? 9.529 -1.979 -17.942 1.00 97.50 225 ALA A C 1
ATOM 1714 O O . ALA A 1 225 ? 9.772 -2.757 -18.869 1.00 97.50 225 ALA A O 1
ATOM 1715 N N . GLY A 1 226 ? 9.859 -2.251 -16.677 1.00 97.38 226 GLY A N 1
ATOM 1716 C CA . GLY A 1 226 ? 10.621 -3.420 -16.256 1.00 97.38 226 GLY A CA 1
ATOM 1717 C C . GLY A 1 226 ? 9.807 -4.714 -16.170 1.00 97.38 226 GLY A C 1
ATOM 1718 O O . GLY A 1 226 ? 10.329 -5.785 -16.478 1.00 97.38 226 GLY A O 1
ATOM 1719 N N . THR A 1 227 ? 8.519 -4.661 -15.834 1.00 97.50 227 THR A N 1
ATOM 1720 C CA . THR A 1 227 ? 7.706 -5.881 -15.684 1.00 97.50 227 THR A CA 1
ATOM 1721 C C . THR A 1 227 ? 6.364 -5.812 -16.390 1.00 97.50 227 THR A C 1
ATOM 1723 O O . THR A 1 227 ? 5.761 -4.748 -16.534 1.00 97.50 227 THR A O 1
ATOM 1726 N N . ARG A 1 228 ? 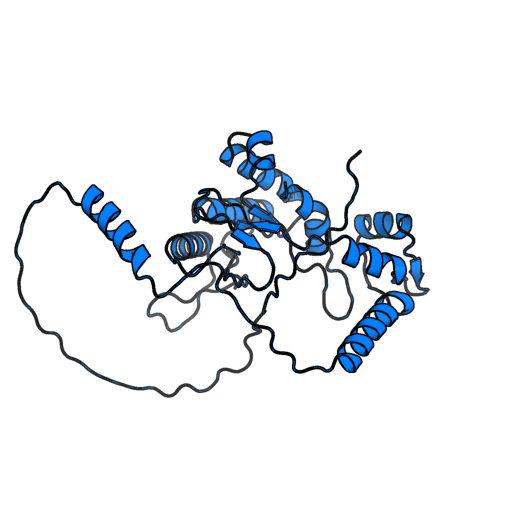5.887 -6.961 -16.872 1.00 95.81 228 ARG A N 1
ATOM 1727 C CA . ARG A 1 228 ? 4.549 -7.108 -17.464 1.00 95.81 228 ARG A CA 1
ATOM 1728 C C . ARG A 1 228 ? 3.497 -7.537 -16.439 1.00 95.81 228 ARG A C 1
ATOM 1730 O O . ARG A 1 228 ? 2.316 -7.533 -16.770 1.00 95.81 228 ARG A O 1
ATOM 1737 N N . LYS A 1 229 ? 3.924 -7.899 -15.228 1.00 96.75 229 LYS A N 1
ATOM 1738 C CA . LYS A 1 229 ? 3.070 -8.298 -14.099 1.00 96.75 229 LYS A CA 1
ATOM 1739 C C . LYS A 1 229 ? 2.366 -7.083 -13.490 1.00 96.75 229 LYS A C 1
ATOM 1741 O O . LYS A 1 229 ? 2.677 -5.951 -13.858 1.00 96.75 229 LYS A O 1
ATOM 1746 N N . HIS A 1 230 ? 1.434 -7.317 -12.567 1.00 97.44 230 HIS A N 1
ATOM 1747 C CA . HIS A 1 230 ? 0.818 -6.230 -11.803 1.00 97.44 230 HIS A CA 1
ATOM 1748 C C . HIS A 1 230 ? 1.883 -5.449 -11.024 1.00 97.44 230 HIS A C 1
ATOM 1750 O O . HIS A 1 230 ? 2.763 -6.061 -10.409 1.00 97.44 230 HIS A O 1
ATOM 1756 N N . VAL A 1 231 ? 1.791 -4.118 -11.032 1.00 97.56 231 VAL A N 1
ATOM 1757 C CA . VAL A 1 231 ? 2.748 -3.234 -10.350 1.00 97.56 231 VAL A CA 1
ATOM 1758 C C . VAL A 1 231 ? 2.073 -2.484 -9.205 1.00 97.56 231 VAL A C 1
ATOM 1760 O O . VAL A 1 231 ? 1.096 -1.776 -9.429 1.00 97.56 231 VAL A O 1
ATOM 1763 N N . GLY A 1 232 ? 2.624 -2.599 -7.997 1.00 95.94 232 GLY A N 1
ATOM 1764 C CA . GLY A 1 232 ? 2.320 -1.704 -6.882 1.00 95.94 232 GLY A CA 1
ATOM 1765 C C . GLY A 1 232 ? 3.166 -0.437 -6.988 1.00 95.94 232 GLY A C 1
ATOM 1766 O O . GLY A 1 232 ? 4.390 -0.488 -6.854 1.00 95.94 232 GLY A O 1
ATOM 1767 N N . LEU A 1 233 ? 2.517 0.690 -7.263 1.00 95.31 233 LEU A N 1
ATOM 1768 C CA . LEU A 1 233 ? 3.129 2.010 -7.362 1.00 95.31 233 LEU A CA 1
ATOM 1769 C C . LEU A 1 233 ? 3.102 2.705 -5.995 1.00 95.31 233 LEU A C 1
ATOM 1771 O O . LEU A 1 233 ? 2.094 2.682 -5.292 1.00 95.31 233 LEU A O 1
ATOM 1775 N N . GLY A 1 234 ? 4.222 3.327 -5.636 1.00 92.00 234 GLY A N 1
ATOM 1776 C CA . GLY A 1 234 ? 4.361 4.148 -4.437 1.00 92.00 234 GLY A CA 1
ATOM 1777 C C . GLY A 1 234 ? 4.782 5.557 -4.827 1.00 92.00 234 GLY A C 1
ATOM 1778 O O . GLY A 1 234 ? 5.566 5.724 -5.762 1.00 92.00 234 GLY A O 1
ATOM 1779 N N . PHE A 1 235 ? 4.270 6.544 -4.100 1.00 94.50 235 PHE A N 1
ATOM 1780 C CA . PHE A 1 235 ? 4.470 7.963 -4.372 1.00 94.50 235 PHE A CA 1
ATOM 1781 C C . PHE A 1 235 ? 4.975 8.654 -3.115 1.00 94.50 235 PHE A C 1
ATOM 1783 O O . PHE A 1 235 ? 4.511 8.350 -2.017 1.00 94.50 235 PHE A O 1
ATOM 1790 N N . MET A 1 236 ? 5.914 9.578 -3.284 1.00 92.44 236 MET A N 1
ATOM 1791 C CA . MET A 1 236 ? 6.350 10.472 -2.216 1.00 92.44 236 MET A CA 1
ATOM 1792 C C . MET A 1 236 ? 5.333 11.591 -1.991 1.00 92.44 236 MET A C 1
ATOM 1794 O O . MET A 1 236 ? 5.249 12.127 -0.892 1.00 92.44 236 MET A O 1
ATOM 1798 N N . ASP A 1 237 ? 4.569 11.953 -3.024 1.00 93.94 237 ASP A N 1
ATOM 1799 C CA . ASP A 1 237 ? 3.606 13.046 -2.962 1.00 93.94 237 ASP A CA 1
ATOM 1800 C C . ASP A 1 237 ? 2.387 12.760 -3.845 1.00 93.94 237 ASP A C 1
ATOM 1802 O O . ASP A 1 237 ? 2.494 12.502 -5.048 1.00 93.94 237 ASP A O 1
ATOM 1806 N N . PHE A 1 238 ? 1.199 12.856 -3.250 1.00 94.88 238 PHE A N 1
ATOM 1807 C CA . PHE A 1 238 ? -0.065 12.585 -3.933 1.00 94.88 238 PHE A CA 1
ATOM 1808 C C . PHE A 1 238 ? -0.289 13.481 -5.162 1.00 94.88 238 PHE A C 1
ATOM 1810 O O . PHE A 1 238 ? -0.961 13.080 -6.111 1.00 94.88 238 PHE A O 1
ATOM 1817 N N . ARG A 1 239 ? 0.304 14.681 -5.191 1.00 94.75 239 ARG A N 1
ATOM 1818 C CA . ARG A 1 239 ? 0.144 15.646 -6.290 1.00 94.75 239 ARG A CA 1
ATOM 1819 C C . ARG A 1 239 ? 0.752 15.163 -7.604 1.00 94.75 239 ARG A C 1
ATOM 1821 O O . ARG A 1 239 ? 0.368 15.658 -8.659 1.00 94.75 239 ARG A O 1
ATOM 1828 N N . TYR A 1 240 ? 1.682 14.208 -7.560 1.00 94.88 240 TYR A N 1
ATOM 1829 C CA . TYR A 1 240 ? 2.329 13.654 -8.755 1.00 94.88 240 TYR A CA 1
ATOM 1830 C C . TYR A 1 240 ? 1.646 12.379 -9.267 1.00 94.88 240 TYR A C 1
ATOM 1832 O O . TYR A 1 240 ? 2.020 11.847 -10.314 1.00 94.88 240 TYR A O 1
ATOM 1840 N N . MET A 1 241 ? 0.602 11.903 -8.579 1.00 95.56 241 MET A N 1
ATOM 1841 C CA . MET A 1 241 ? -0.175 10.735 -9.004 1.00 95.56 241 MET A CA 1
ATOM 1842 C C . MET A 1 241 ? -0.903 10.971 -10.332 1.00 95.56 241 MET A C 1
ATOM 1844 O O . MET A 1 241 ? -1.102 10.021 -11.086 1.00 95.56 241 MET A O 1
ATOM 1848 N N . ASP A 1 242 ? -1.250 12.221 -10.655 1.00 95.12 242 ASP A N 1
ATOM 1849 C CA . ASP A 1 242 ? -1.879 12.589 -11.931 1.00 95.12 242 ASP A CA 1
ATOM 1850 C C . ASP A 1 242 ? -0.960 12.305 -13.127 1.00 95.12 242 ASP A C 1
ATOM 1852 O O . ASP A 1 242 ? -1.402 11.722 -14.118 1.00 95.12 242 ASP A O 1
ATOM 1856 N N . ASP A 1 243 ? 0.330 12.632 -13.004 1.00 95.44 243 ASP A N 1
ATOM 1857 C CA . ASP A 1 243 ? 1.330 12.381 -14.048 1.00 95.44 243 ASP A CA 1
ATOM 1858 C C . ASP A 1 243 ? 1.513 10.869 -14.286 1.00 95.44 243 ASP A C 1
ATOM 1860 O O . ASP A 1 243 ? 1.628 10.397 -15.422 1.00 95.44 243 ASP A O 1
ATOM 1864 N N . ALA A 1 244 ? 1.505 10.076 -13.210 1.00 95.56 244 ALA A N 1
ATOM 1865 C CA . ALA A 1 244 ? 1.573 8.622 -13.311 1.00 95.56 244 ALA A CA 1
ATOM 1866 C C . ALA A 1 244 ? 0.273 8.011 -13.859 1.00 95.56 244 ALA A C 1
ATOM 1868 O O . ALA A 1 244 ? 0.341 7.060 -14.639 1.00 95.56 244 ALA A O 1
ATOM 1869 N N . LEU A 1 245 ? -0.897 8.564 -13.514 1.00 96.19 245 LEU A N 1
ATOM 1870 C CA . LEU A 1 245 ? -2.186 8.154 -14.082 1.00 96.19 245 LEU A CA 1
ATOM 1871 C C . LEU A 1 245 ? -2.238 8.394 -15.595 1.00 96.19 245 LEU A C 1
ATOM 1873 O O . LEU A 1 245 ? -2.669 7.523 -16.352 1.00 96.19 245 LEU A O 1
ATOM 1877 N N . GLU A 1 246 ? -1.749 9.543 -16.061 1.00 96.94 246 GLU A N 1
ATOM 1878 C CA . GLU A 1 246 ? -1.630 9.816 -17.494 1.00 96.94 246 GLU A CA 1
ATOM 1879 C C . GLU A 1 246 ? -0.726 8.780 -18.181 1.00 96.94 246 GLU A C 1
ATOM 1881 O O . GLU A 1 246 ? -1.104 8.198 -19.202 1.00 96.94 246 GLU A O 1
ATOM 1886 N N . MET A 1 247 ? 0.431 8.474 -17.584 1.00 96.88 247 MET A N 1
ATOM 1887 C CA . MET A 1 247 ? 1.356 7.466 -18.105 1.00 96.88 247 MET A CA 1
ATOM 1888 C C . MET A 1 247 ? 0.712 6.078 -18.222 1.00 96.88 247 MET A C 1
ATOM 1890 O O . MET A 1 247 ? 0.863 5.419 -19.256 1.00 96.88 247 MET A O 1
ATOM 1894 N N . VAL A 1 248 ? -0.015 5.618 -17.198 1.00 96.81 248 VAL A N 1
ATOM 1895 C CA . VAL A 1 248 ? -0.669 4.297 -17.239 1.00 96.81 248 VAL A CA 1
ATOM 1896 C C . VAL A 1 248 ? -1.812 4.270 -18.247 1.00 96.81 248 VAL A C 1
ATOM 1898 O O . VAL A 1 248 ? -1.964 3.273 -18.950 1.00 96.81 248 VAL A O 1
ATOM 1901 N N . HIS A 1 249 ? -2.558 5.367 -18.407 1.00 97.44 249 HIS A N 1
ATOM 1902 C CA . HIS A 1 249 ? -3.583 5.473 -19.443 1.00 97.44 249 HIS A CA 1
ATOM 1903 C C . HIS A 1 249 ? -2.969 5.399 -20.842 1.00 97.44 249 HIS A C 1
ATOM 1905 O O . HIS A 1 249 ? -3.466 4.648 -21.678 1.00 97.44 249 HIS A O 1
ATOM 1911 N N . ILE A 1 250 ? -1.869 6.112 -21.102 1.00 97.06 250 ILE A N 1
ATOM 1912 C CA . ILE A 1 250 ? -1.146 6.022 -22.380 1.00 97.06 250 ILE A CA 1
ATOM 1913 C C . ILE A 1 250 ? -0.703 4.578 -22.632 1.00 97.06 250 ILE A C 1
ATOM 1915 O O . ILE A 1 250 ? -0.934 4.041 -23.717 1.00 97.06 250 ILE A O 1
ATOM 1919 N N . LEU A 1 251 ? -0.122 3.927 -21.622 1.00 96.19 251 LEU A N 1
ATOM 1920 C CA . LEU A 1 251 ? 0.355 2.549 -21.722 1.00 96.19 251 LEU A CA 1
ATOM 1921 C C . LEU A 1 251 ? -0.780 1.539 -21.966 1.00 96.19 251 LEU A C 1
ATOM 1923 O O . LEU A 1 251 ? -0.576 0.563 -22.685 1.00 96.19 251 LEU A O 1
ATOM 1927 N N . ALA A 1 252 ? -1.970 1.784 -21.411 1.00 96.56 252 ALA A N 1
ATOM 1928 C CA . ALA A 1 252 ? -3.167 0.971 -21.626 1.00 96.56 252 ALA A CA 1
ATOM 1929 C C . ALA A 1 252 ? -3.815 1.173 -23.009 1.00 96.56 252 ALA A C 1
ATOM 1931 O O . ALA A 1 252 ? -4.636 0.357 -23.427 1.00 96.56 252 ALA A O 1
ATOM 1932 N N . GLY A 1 253 ? -3.487 2.261 -23.716 1.00 97.00 253 GLY A N 1
ATOM 1933 C CA . GLY A 1 253 ? -4.194 2.686 -24.930 1.00 97.00 253 GLY A CA 1
ATOM 1934 C C . GLY A 1 253 ? -5.425 3.564 -24.663 1.00 97.00 253 GLY A C 1
ATOM 1935 O O . GLY A 1 253 ? -6.319 3.649 -25.505 1.00 97.00 253 GLY A O 1
ATOM 1936 N N . GLY A 1 254 ? -5.478 4.216 -23.502 1.00 97.50 254 GLY A N 1
ATOM 1937 C CA . GLY A 1 254 ? -6.507 5.161 -23.071 1.00 97.50 254 GLY A CA 1
ATOM 1938 C C . GLY A 1 254 ? -7.106 4.807 -21.708 1.00 97.50 254 GLY A C 1
ATOM 1939 O O . GLY A 1 254 ? -7.053 3.661 -21.267 1.00 97.50 254 GLY A O 1
ATOM 1940 N N . GLU A 1 255 ? -7.742 5.786 -21.057 1.00 96.81 255 GLU A N 1
ATOM 1941 C CA . GLU A 1 255 ? -8.361 5.595 -19.735 1.00 96.81 255 GLU A CA 1
ATOM 1942 C C . GLU A 1 255 ? -9.396 4.467 -19.739 1.00 96.81 255 GLU A C 1
ATOM 1944 O O . GLU A 1 255 ? -9.378 3.617 -18.859 1.00 96.81 255 GLU A O 1
ATOM 1949 N N . LYS A 1 256 ? -10.264 4.396 -20.757 1.00 97.00 256 LYS A N 1
ATOM 1950 C CA . LYS A 1 256 ? -11.265 3.323 -20.838 1.00 97.00 256 LYS A CA 1
ATOM 1951 C C . LYS A 1 256 ? -10.612 1.934 -20.825 1.00 97.00 256 LYS A C 1
ATOM 1953 O O . LYS A 1 256 ? -11.079 1.053 -20.115 1.00 97.00 256 LYS A O 1
ATOM 1958 N N . ALA A 1 257 ? -9.543 1.747 -21.601 1.00 96.69 257 ALA A N 1
ATOM 1959 C CA . ALA A 1 257 ? -8.835 0.472 -21.662 1.00 96.69 257 ALA A CA 1
ATOM 1960 C C . ALA A 1 257 ? -8.182 0.124 -20.317 1.00 96.69 257 ALA A C 1
ATOM 1962 O O . ALA A 1 257 ? -8.210 -1.035 -19.913 1.00 96.69 257 ALA A O 1
ATOM 1963 N N . TYR A 1 258 ? -7.661 1.131 -19.608 1.00 97.19 258 TYR A N 1
ATOM 1964 C CA . TYR A 1 258 ? -7.136 0.964 -18.256 1.00 97.19 258 TYR A CA 1
ATOM 1965 C C . TYR A 1 258 ? -8.227 0.584 -17.249 1.00 97.19 258 TYR A C 1
ATOM 1967 O O . TYR A 1 258 ? -8.052 -0.366 -16.502 1.00 97.19 258 TYR A O 1
ATOM 1975 N N . ARG A 1 259 ? -9.377 1.270 -17.244 1.00 95.94 259 ARG A N 1
ATOM 1976 C CA . ARG A 1 259 ? -10.497 0.963 -16.333 1.00 95.94 259 ARG A CA 1
ATOM 1977 C C . ARG A 1 259 ? -11.071 -0.435 -16.565 1.00 95.94 259 ARG A C 1
ATOM 1979 O O . ARG A 1 259 ? -11.423 -1.114 -15.610 1.00 95.94 259 ARG A O 1
ATOM 1986 N N . ASP A 1 260 ? -11.114 -0.885 -17.820 1.00 95.94 260 ASP A N 1
ATOM 1987 C CA . ASP A 1 260 ? -11.536 -2.247 -18.164 1.00 95.94 260 ASP A CA 1
ATOM 1988 C C . ASP A 1 260 ? -10.522 -3.314 -17.678 1.00 95.94 260 ASP A C 1
ATOM 1990 O O . ASP A 1 260 ? -10.890 -4.481 -17.513 1.00 95.94 260 ASP A O 1
ATOM 1994 N N . HIS A 1 261 ? -9.243 -2.953 -17.486 1.00 96.81 261 HIS A N 1
ATOM 1995 C CA . HIS A 1 261 ? -8.162 -3.872 -17.096 1.00 96.81 261 HIS A CA 1
ATOM 1996 C C . HIS A 1 261 ? -6.994 -3.150 -16.371 1.00 96.81 261 HIS A C 1
ATOM 1998 O O . HIS A 1 261 ? -5.932 -2.932 -16.964 1.00 96.81 261 HIS A O 1
ATOM 2004 N N . PRO A 1 262 ? -7.169 -2.741 -15.097 1.00 96.56 262 PRO A N 1
ATOM 2005 C CA . PRO A 1 262 ? -6.166 -1.967 -14.354 1.00 96.56 262 PRO A CA 1
ATOM 2006 C C . PRO A 1 262 ? -4.954 -2.819 -13.961 1.00 96.56 262 PRO A C 1
ATOM 2008 O O . PRO A 1 262 ? -5.020 -3.658 -13.062 1.00 96.56 262 PRO A O 1
ATOM 2011 N N . PHE A 1 263 ? -3.816 -2.586 -14.616 1.00 97.06 263 PHE A N 1
ATOM 2012 C CA . PHE A 1 263 ? -2.607 -3.396 -14.427 1.00 97.06 263 PHE A CA 1
ATOM 2013 C C . PHE A 1 263 ? -1.646 -2.905 -13.331 1.00 97.06 263 PHE A C 1
ATOM 2015 O O . PHE A 1 263 ? -0.534 -3.422 -13.191 1.00 97.06 263 PHE A O 1
ATOM 2022 N N . CYS A 1 264 ? -2.036 -1.890 -12.570 1.00 96.62 264 CYS A N 1
ATOM 2023 C CA . CYS A 1 264 ? -1.288 -1.423 -11.414 1.00 96.62 264 CYS A CA 1
ATOM 2024 C C . CYS A 1 264 ? -2.233 -0.963 -10.304 1.00 96.62 264 CYS A C 1
ATOM 2026 O O . CYS A 1 264 ? -3.422 -0.739 -10.519 1.00 96.62 264 CYS A O 1
ATOM 2028 N N . SER A 1 265 ? -1.686 -0.865 -9.103 1.00 95.12 265 SER A N 1
ATOM 2029 C CA . SER A 1 265 ? -2.345 -0.322 -7.921 1.00 95.12 265 SER A CA 1
ATOM 2030 C C . SER A 1 265 ? -1.437 0.723 -7.289 1.00 95.12 265 SER A C 1
ATOM 2032 O O . SER A 1 265 ? -0.244 0.786 -7.580 1.00 95.12 265 SER A O 1
ATOM 2034 N N . SER A 1 266 ? -2.009 1.564 -6.437 1.00 94.12 266 SER A N 1
ATOM 2035 C CA . SER A 1 266 ? -1.265 2.513 -5.614 1.00 94.12 266 SER A CA 1
ATOM 2036 C C . SER A 1 266 ? -1.677 2.331 -4.163 1.00 94.12 266 SER A C 1
ATOM 2038 O O . SER A 1 266 ? -2.789 1.880 -3.886 1.00 94.12 266 SER A O 1
ATOM 2040 N N . GLY A 1 267 ? -0.804 2.698 -3.233 1.00 89.44 267 GLY A N 1
ATOM 2041 C CA . GLY A 1 267 ? -1.097 2.661 -1.808 1.00 89.44 267 GLY A CA 1
ATOM 2042 C C . GLY A 1 267 ? 0.140 2.947 -0.971 1.00 89.44 267 GLY A C 1
ATOM 2043 O O . GLY A 1 267 ? 1.175 3.366 -1.480 1.00 89.44 267 GLY A O 1
ATOM 2044 N N . GLY A 1 268 ? 0.023 2.711 0.328 1.00 88.25 268 GLY A N 1
ATOM 2045 C CA . GLY A 1 268 ? 1.112 2.885 1.275 1.00 88.25 268 GLY A CA 1
ATOM 2046 C C . GLY A 1 268 ? 0.656 2.546 2.685 1.00 88.25 268 GLY A C 1
ATOM 2047 O O . GLY A 1 268 ? -0.462 2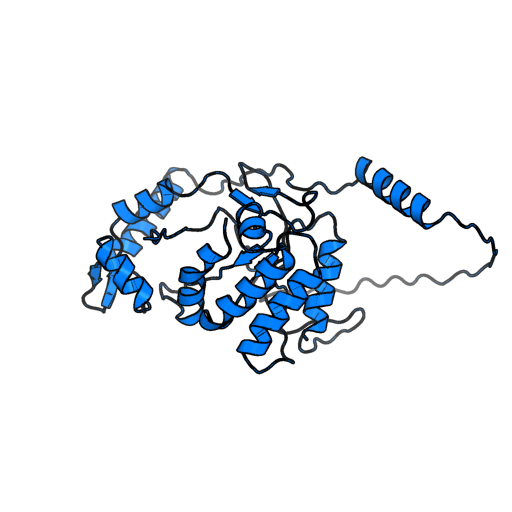.073 2.895 1.00 88.25 268 GLY A O 1
ATOM 2048 N N . CYS A 1 269 ? 1.521 2.796 3.664 1.00 91.38 269 CYS A N 1
ATOM 2049 C CA . CYS A 1 269 ? 1.141 2.727 5.069 1.00 91.38 269 CYS A CA 1
ATOM 2050 C C . CYS A 1 269 ? 0.798 4.142 5.558 1.00 91.38 269 CYS A C 1
ATOM 2052 O O . CYS A 1 269 ? 1.721 4.937 5.762 1.00 91.38 269 CYS A O 1
ATOM 2054 N N . PRO A 1 270 ? -0.490 4.480 5.758 1.00 93.12 270 PRO A N 1
ATOM 2055 C CA . PRO A 1 270 ? -0.875 5.797 6.256 1.00 93.12 270 PRO A CA 1
ATOM 2056 C C . PRO A 1 270 ? -0.690 5.918 7.774 1.00 93.12 270 PRO A C 1
ATOM 2058 O O . PRO A 1 270 ? -0.850 7.002 8.320 1.00 93.12 270 PRO A O 1
ATOM 2061 N N . VAL A 1 271 ? -0.373 4.822 8.475 1.00 94.31 271 VAL A N 1
ATOM 2062 C CA . VAL A 1 271 ? -0.280 4.786 9.938 1.00 94.31 271 VAL A CA 1
ATOM 2063 C C . VAL A 1 271 ? 1.173 4.732 10.392 1.00 94.31 271 VAL A C 1
ATOM 2065 O O . VAL A 1 271 ? 1.906 3.790 10.094 1.00 94.31 271 VAL A O 1
ATOM 2068 N N . VAL A 1 272 ? 1.561 5.713 11.200 1.00 94.12 272 VAL A N 1
ATOM 2069 C CA . VAL A 1 272 ? 2.815 5.738 11.947 1.00 94.12 272 VAL A CA 1
ATOM 2070 C C . VAL A 1 272 ? 2.531 5.279 13.373 1.00 94.12 272 VAL A C 1
ATOM 2072 O O . VAL A 1 272 ? 1.615 5.761 14.044 1.00 94.12 272 VAL A O 1
ATOM 2075 N N . SER A 1 273 ? 3.301 4.299 13.843 1.00 93.50 273 SER A N 1
ATOM 2076 C CA . SER A 1 273 ? 3.140 3.804 15.208 1.00 93.50 273 SER A CA 1
ATOM 2077 C C . SER A 1 273 ? 3.727 4.785 16.230 1.00 93.50 273 SER A C 1
ATOM 2079 O O . SER A 1 273 ? 4.854 5.240 16.030 1.00 93.50 273 SER A O 1
ATOM 2081 N N . PRO A 1 274 ? 3.035 5.033 17.361 1.00 94.81 274 PRO A N 1
ATOM 2082 C CA . PRO A 1 274 ? 1.709 4.517 17.730 1.00 94.81 274 PRO A CA 1
ATOM 2083 C C . PRO A 1 274 ? 0.537 5.440 17.317 1.00 94.81 274 PRO A C 1
ATOM 2085 O O . PRO A 1 274 ? 0.469 6.579 17.761 1.00 94.81 274 PRO A O 1
ATOM 2088 N N . LEU A 1 275 ? -0.459 4.890 16.601 1.00 96.56 275 LEU A N 1
ATOM 2089 C CA . LEU A 1 275 ? -1.792 5.487 16.360 1.00 96.56 275 LEU A CA 1
ATOM 2090 C C . LEU A 1 275 ? -1.795 6.941 15.834 1.00 96.56 275 LEU A C 1
ATOM 2092 O O . LEU A 1 275 ? -2.585 7.772 16.302 1.00 96.56 275 LEU A O 1
ATOM 2096 N N . THR A 1 276 ? -0.944 7.228 14.852 1.00 97.69 276 THR A N 1
ATOM 2097 C CA . THR A 1 276 ? -0.833 8.536 14.192 1.00 97.69 276 THR A CA 1
ATOM 2098 C C . THR A 1 276 ? -0.942 8.372 12.681 1.00 97.69 276 THR A C 1
ATOM 2100 O O . THR A 1 276 ? -0.465 7.376 12.137 1.00 97.69 276 THR A O 1
ATOM 2103 N N . PHE A 1 277 ? -1.563 9.326 11.992 1.00 97.44 277 PHE A N 1
ATOM 2104 C CA . PHE A 1 277 ? -1.525 9.382 10.533 1.00 97.44 277 PHE A CA 1
ATOM 2105 C C . PHE A 1 277 ? -0.226 10.038 10.050 1.00 97.44 277 PHE A C 1
ATOM 2107 O O . PHE A 1 277 ? 0.164 11.096 10.531 1.00 97.44 277 PHE A O 1
ATOM 2114 N N . GLY A 1 278 ? 0.458 9.404 9.098 1.00 96.19 278 GLY A N 1
ATOM 2115 C CA . GLY A 1 278 ? 1.540 10.044 8.352 1.00 96.19 278 GLY A CA 1
ATOM 2116 C C . GLY A 1 278 ? 0.943 10.896 7.238 1.00 96.19 278 GLY A C 1
ATOM 2117 O O . GLY A 1 278 ? 0.203 10.355 6.420 1.00 96.19 278 GLY A O 1
ATOM 2118 N N . GLU A 1 279 ? 1.244 12.193 7.215 1.00 94.50 279 GLU A N 1
ATOM 2119 C CA . GLU A 1 279 ? 0.618 13.172 6.312 1.00 94.50 279 GLU A CA 1
ATOM 2120 C C . GLU A 1 279 ? 0.700 12.748 4.836 1.00 94.50 279 GLU A C 1
ATOM 2122 O O . GLU A 1 279 ? -0.331 12.448 4.228 1.00 94.50 279 GLU A O 1
ATOM 2127 N N . ASP A 1 280 ? 1.917 12.606 4.303 1.00 92.62 280 ASP A N 1
ATOM 2128 C CA . ASP A 1 280 ? 2.152 12.315 2.882 1.00 92.62 280 ASP A CA 1
ATOM 2129 C C . ASP A 1 280 ? 1.494 10.998 2.435 1.00 92.62 280 ASP A C 1
ATOM 2131 O O . ASP A 1 280 ? 0.722 10.956 1.475 1.00 92.62 280 ASP A O 1
ATOM 2135 N N . ASN A 1 281 ? 1.726 9.910 3.179 1.00 93.25 281 ASN A N 1
ATOM 2136 C CA . ASN A 1 281 ? 1.161 8.601 2.843 1.00 93.25 281 ASN A CA 1
ATOM 2137 C C . ASN A 1 281 ? -0.362 8.554 3.002 1.00 93.25 281 ASN A C 1
ATOM 2139 O O . ASN A 1 281 ? -1.019 7.787 2.296 1.00 93.25 281 ASN A O 1
ATOM 2143 N N . THR A 1 282 ? -0.937 9.327 3.927 1.00 96.62 282 THR A N 1
ATOM 2144 C CA . THR A 1 282 ? -2.395 9.403 4.080 1.00 96.62 282 THR A CA 1
ATOM 2145 C C . THR A 1 282 ? -3.015 10.054 2.854 1.00 96.62 282 THR A C 1
ATOM 2147 O O . THR A 1 282 ? -3.969 9.506 2.308 1.00 96.62 282 THR A O 1
ATOM 2150 N N . GLU A 1 283 ? -2.438 11.152 2.369 1.00 96.56 283 GLU A N 1
ATOM 2151 C CA . GLU A 1 283 ? 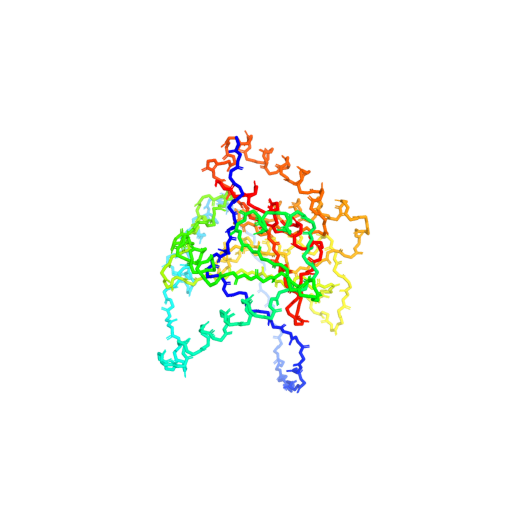-2.889 11.809 1.140 1.00 96.56 283 GLU A CA 1
ATOM 2152 C C . GLU A 1 283 ? -2.778 10.885 -0.083 1.00 96.56 283 GLU A C 1
ATOM 2154 O O . GLU A 1 283 ? -3.732 10.754 -0.854 1.00 96.56 283 GLU A O 1
ATOM 2159 N N . VAL A 1 284 ? -1.670 10.145 -0.210 1.00 95.88 284 VAL A N 1
ATOM 2160 C CA . VAL A 1 284 ? -1.507 9.121 -1.260 1.00 95.88 284 VAL A CA 1
ATOM 2161 C C . VAL A 1 284 ? -2.572 8.025 -1.144 1.00 95.88 284 VAL A C 1
ATOM 2163 O O . VAL A 1 284 ? -3.137 7.601 -2.152 1.00 95.88 284 VAL A O 1
ATOM 2166 N N . CYS A 1 285 ? -2.899 7.568 0.069 1.00 95.69 285 CYS A N 1
ATOM 2167 C CA . CYS A 1 285 ? -3.931 6.548 0.281 1.00 95.69 285 CYS A CA 1
ATOM 2168 C C . CYS A 1 285 ? -5.348 7.044 -0.047 1.00 95.69 285 CYS A C 1
ATOM 2170 O O . CYS A 1 285 ? -6.177 6.239 -0.472 1.00 95.69 285 CYS A O 1
ATOM 2172 N N . ILE A 1 286 ? -5.638 8.338 0.120 1.00 95.94 286 ILE A N 1
ATOM 2173 C CA . ILE A 1 286 ? -6.929 8.928 -0.272 1.00 95.94 286 ILE A CA 1
ATOM 2174 C C . ILE A 1 286 ? -7.101 8.878 -1.798 1.00 95.94 286 ILE A C 1
ATOM 2176 O O . ILE A 1 286 ? -8.199 8.601 -2.285 1.00 95.94 286 ILE A O 1
ATOM 2180 N N . ASP A 1 287 ? -6.021 9.095 -2.549 1.00 95.62 287 ASP A N 1
ATOM 2181 C CA . ASP A 1 287 ? -6.035 9.120 -4.015 1.00 95.62 287 ASP A CA 1
ATOM 2182 C C . ASP A 1 287 ? -5.767 7.749 -4.660 1.00 95.62 287 ASP A C 1
ATOM 2184 O O . ASP A 1 287 ? -6.124 7.522 -5.818 1.00 95.62 287 ASP A O 1
ATOM 2188 N N . ALA A 1 288 ? -5.209 6.795 -3.916 1.00 95.19 288 ALA A N 1
ATOM 2189 C CA . ALA A 1 288 ? -4.906 5.439 -4.371 1.00 95.19 288 ALA A CA 1
ATOM 2190 C C . ALA A 1 288 ? -6.065 4.699 -5.080 1.00 95.19 288 ALA A C 1
ATOM 2192 O O . ALA A 1 288 ? -5.803 4.035 -6.092 1.00 95.19 288 ALA A O 1
ATOM 2193 N N . PRO A 1 289 ? -7.346 4.818 -4.661 1.00 93.19 289 PRO A N 1
ATOM 2194 C CA . PRO A 1 289 ? -8.475 4.216 -5.375 1.00 93.19 289 PRO A CA 1
ATOM 2195 C C . PRO A 1 289 ? -8.558 4.611 -6.855 1.00 93.19 289 PRO A C 1
ATOM 2197 O O . PRO A 1 289 ? -9.089 3.852 -7.658 1.00 93.19 289 PRO A O 1
ATOM 2200 N N . ARG A 1 290 ? -7.971 5.744 -7.260 1.00 93.62 290 ARG A N 1
ATOM 2201 C CA . ARG A 1 290 ? -7.948 6.208 -8.656 1.00 93.62 290 ARG A CA 1
ATOM 2202 C C . ARG A 1 290 ? -7.135 5.307 -9.586 1.00 93.62 290 ARG A C 1
ATOM 2204 O O . ARG A 1 290 ? -7.358 5.368 -10.792 1.00 93.62 290 ARG A O 1
ATOM 2211 N N . PHE A 1 291 ? -6.238 4.477 -9.055 1.00 93.00 291 PHE A N 1
ATOM 2212 C CA . PHE A 1 291 ? -5.511 3.456 -9.818 1.00 93.00 291 PHE A CA 1
ATOM 2213 C C . PHE A 1 291 ? -6.286 2.140 -9.941 1.00 93.00 291 PHE A C 1
ATOM 2215 O O . PHE A 1 291 ? -5.891 1.273 -10.711 1.00 93.00 291 PHE A O 1
ATOM 2222 N N . HIS A 1 292 ? -7.400 1.987 -9.235 1.00 82.75 292 HIS A N 1
ATOM 2223 C CA . HIS A 1 292 ? -8.225 0.789 -9.304 1.00 82.75 292 HIS A CA 1
ATOM 2224 C C . HIS A 1 292 ? -9.314 0.951 -10.385 1.00 82.75 292 HIS A C 1
ATOM 2226 O O . HIS A 1 292 ? -9.610 2.067 -10.831 1.00 82.75 292 HIS A O 1
ATOM 2232 N N . GLY A 1 293 ? -9.837 -0.178 -10.869 1.00 65.19 293 GLY A N 1
ATOM 2233 C CA . GLY A 1 293 ? -10.912 -0.237 -11.872 1.00 65.19 293 GLY A CA 1
ATOM 2234 C C . GLY A 1 293 ? -12.281 0.080 -11.294 1.00 65.19 293 GLY A C 1
ATOM 2235 O O . GLY A 1 293 ? -12.476 -0.163 -10.082 1.00 65.19 293 GLY A O 1
#

Radius of gyration: 23.35 Å; chains: 1; bounding box: 60×47×62 Å

Foldseek 3Di:
DDDQQLAPDDPDPPPADDDDDDDDDDDDDDDDDDDDDDDDDDDDPPVPVVVVVVVVVCVVVDPADAQDFDDDDDPDDPVVVVVVLVVVLCCQAPVAFPDDDPVRVVVQVVVVWDADPVRHTHHHSVSVVVSVVPHDQWDWQFFLPRVLIDIPHDRTDAAEAAHAAQWDADVPHPDIDGDALVNQLVVLLVLQPDNRHREYERNHQHPPDPDQLCRQLSSLVSNNVRHRAAYEGEGQALVSVVVSLVVQQVVLVHPVSCQVTQNYFYADDLDDPPRYGDHRRSSRSSCRCVSHD

Secondary structure (DSSP, 8-state):
----------S---------------------------------TTHHHHHHHHHHHHHTT-S--TTEE------S-HHHHHHHHHHHHHHHHHT-BB---HHHHHHHHHTT-EE-TTS-EE--HHHHHHHHHHS-SEEEE--SSGGG-EEEETTEE-------BSEE--TT-SS-EE--HHHHHHHHHHHHH-TT--EEE--B--SS--SHHHHHHHHHHHHHHH-SSEEEE--S-GGGHHHHHHHHHHHHTSHHHHHHS--EEE----EETTTEE-HHHHHHHHHGGGG--